Protein AF-A0A812IA46-F1 (afdb_monomer_lite)

Foldseek 3Di:
DDDDPDDDDDPPPPDDDDDDDDDDDDDDYDDDDDDDDDDDDDDDDDDDDDDDDDPPLDDPPPLVVLLVVLLCQLLVLLVLLLVLCVLAPPVLNVLSVVLNVLSVVLSVLLVVLLSLLLVLLVVLLVCLVVLQPDPALDPVNLVSLVVNLVSLVVSLVSLVVSVVSLVVSLVSLVVSLVVLVVSLVVLVVVQFDDFDQDPVRDGDGDDGHPDDPSSVSNNVSSVSSSVSSVSSSCSSSVDTPNNVVSVVSSVLSVVLNVLSVVLSVCSVVVDPCNNVSSVVSSVSSCVNSVVSNPPDNPPPPDDPDPDDDPDD

Secondary structure (DSSP, 8-state):
--------S-----S---------------------------------------------HHHHHHHHHHHHHHHHHHHHHHHHHTTT-HHHHHHHHHHHHHHHHHHHHHHHHHHHHHHHHHHHHHHHHHHHH--S--HHHHHHHHHHHHHHHHHHHHHHHHHHHHHHHHHHHHHHHHHHHHHHHHHHHHTSPPPEEPTTS-EEPPPPPPPPHHHHHHHHHHHHHHHHHHHHHHHHHS--HHHHHHHHHHHHHHHHHHHHHHHHHHHHHT-TTHHHHHHHHHHHHHHHHHHHS------TTS----------

Radius of gyration: 30.79 Å; chains: 1; bounding box: 78×46×118 Å

Sequence (312 aa):
MQWQACRGETCRDWGSRSQFQDGSVAVSSTGLVDHALASRSIVSASSCSSYQGGPVLYQPDGSSTDLRMFSDAVAGKLQLVEASLSQTDHDLLAAATVSQIFFAELVDSAQRVAGNLSMTATQALEKLPALLWARSADAQLVACVVELHDSIALLFEGAKSVRADYIDFLKYMQYLGQCVQITVDQLVMSSLPEPVEDEGGSLECQAPLELSDTDKELQKLLELALMHLDGICRVLEECSDFWLMLHEAELQLRKLEKESTSLSHALRTHAPGLNAASQKFCEHVKSFFGVYSGLAPPTSKSQLPEFKRSCS

pLDDT: mean 75.38, std 24.08, range [29.64, 98.31]

Organism: NCBI:txid878477

Structure (mmCIF, N/CA/C/O backbone):
data_AF-A0A812IA46-F1
#
_entry.id   AF-A0A812IA46-F1
#
loop_
_atom_site.group_PDB
_atom_site.id
_atom_site.type_symbol
_atom_site.label_atom_id
_atom_site.label_alt_id
_atom_site.label_comp_id
_atom_site.label_asym_id
_atom_site.label_entity_id
_atom_site.label_seq_id
_atom_site.pdbx_PDB_ins_code
_atom_site.Cartn_x
_atom_site.Cartn_y
_atom_site.Cartn_z
_atom_site.occupancy
_atom_site.B_iso_or_equiv
_atom_site.auth_seq_id
_atom_site.auth_comp_id
_atom_site.auth_asym_id
_atom_site.auth_atom_id
_atom_site.pdbx_PDB_model_num
ATOM 1 N N . MET A 1 1 ? 12.741 -6.188 8.643 1.00 42.34 1 MET A N 1
ATOM 2 C CA . MET A 1 1 ? 11.842 -7.321 8.354 1.00 42.34 1 MET A CA 1
ATOM 3 C C . MET A 1 1 ? 12.200 -7.870 6.980 1.00 42.34 1 MET A C 1
ATOM 5 O O . MET A 1 1 ? 12.159 -7.119 6.015 1.00 42.34 1 MET A O 1
ATOM 9 N N . GLN A 1 2 ? 12.677 -9.114 6.909 1.00 35.00 2 GLN A N 1
ATOM 10 C CA . GLN A 1 2 ? 12.813 -9.868 5.657 1.00 35.00 2 GLN A CA 1
ATOM 11 C C . GLN A 1 2 ? 11.480 -10.588 5.445 1.00 35.00 2 GLN A C 1
ATOM 13 O O . GLN A 1 2 ? 11.064 -11.320 6.338 1.00 35.00 2 GLN A O 1
ATOM 18 N N . TRP A 1 3 ? 10.811 -10.370 4.312 1.00 43.44 3 TRP A N 1
ATOM 19 C CA . TRP A 1 3 ? 9.604 -11.117 3.958 1.00 43.44 3 TRP A CA 1
ATOM 20 C C . TRP A 1 3 ? 9.981 -12.592 3.778 1.00 43.44 3 TRP A C 1
ATOM 22 O O . TRP A 1 3 ? 10.643 -12.959 2.805 1.00 43.44 3 TRP A O 1
ATOM 32 N N . GLN A 1 4 ? 9.636 -13.436 4.749 1.00 34.22 4 GLN A N 1
ATOM 33 C CA . GLN A 1 4 ? 9.688 -14.881 4.568 1.00 34.22 4 GLN A CA 1
ATOM 34 C C . GLN A 1 4 ? 8.428 -15.287 3.812 1.00 34.22 4 GLN A C 1
ATOM 36 O O . GLN A 1 4 ? 7.332 -15.235 4.353 1.00 34.22 4 GLN A O 1
ATOM 41 N N . ALA A 1 5 ? 8.596 -15.676 2.549 1.00 34.38 5 ALA A N 1
ATOM 42 C CA . ALA A 1 5 ? 7.520 -16.257 1.763 1.00 34.38 5 ALA A CA 1
ATOM 43 C C . ALA A 1 5 ? 6.981 -17.508 2.477 1.00 34.38 5 ALA A C 1
ATOM 45 O O . ALA A 1 5 ? 7.719 -18.481 2.679 1.00 34.38 5 ALA A O 1
ATOM 46 N N . CYS A 1 6 ? 5.701 -17.485 2.849 1.00 35.00 6 CYS A N 1
ATOM 47 C CA . CYS A 1 6 ? 4.986 -18.654 3.337 1.00 35.00 6 CYS A CA 1
ATOM 48 C C . CYS A 1 6 ? 5.025 -19.749 2.262 1.00 35.00 6 CYS A C 1
ATOM 50 O O . CYS A 1 6 ? 4.458 -19.616 1.179 1.00 35.00 6 CYS A O 1
ATOM 52 N N . ARG A 1 7 ? 5.732 -20.849 2.546 1.00 36.31 7 ARG A N 1
ATOM 53 C CA . ARG A 1 7 ? 5.637 -22.079 1.755 1.00 36.31 7 ARG A CA 1
ATOM 54 C C . ARG A 1 7 ? 4.385 -22.830 2.197 1.00 36.31 7 ARG A C 1
ATOM 56 O O . ARG A 1 7 ? 4.372 -23.395 3.283 1.00 36.31 7 ARG A O 1
ATOM 63 N N . GLY A 1 8 ? 3.376 -22.855 1.334 1.00 31.84 8 GLY A N 1
ATOM 64 C CA . GLY A 1 8 ? 2.150 -23.628 1.521 1.00 31.84 8 GLY A CA 1
ATOM 65 C C . GLY A 1 8 ? 1.340 -23.689 0.228 1.00 31.84 8 GLY A C 1
ATOM 66 O O . GLY A 1 8 ? 0.465 -22.871 0.010 1.00 31.84 8 GLY A O 1
ATOM 67 N N . GLU A 1 9 ? 1.721 -24.618 -0.651 1.00 39.09 9 GLU A N 1
ATOM 68 C CA . GLU A 1 9 ? 0.896 -25.277 -1.681 1.00 39.09 9 GLU A CA 1
ATOM 69 C C . GLU A 1 9 ? -0.163 -24.445 -2.440 1.00 39.09 9 GLU A C 1
ATOM 71 O O . GLU A 1 9 ? -1.364 -24.549 -2.230 1.00 39.09 9 GLU A O 1
ATOM 76 N N . THR A 1 10 ? 0.284 -23.690 -3.443 1.00 35.88 10 THR A N 1
ATOM 77 C CA . THR A 1 10 ? -0.017 -23.903 -4.878 1.00 35.88 10 THR A CA 1
ATOM 78 C C . THR A 1 10 ? 0.741 -22.834 -5.655 1.00 35.88 10 THR A C 1
ATOM 80 O O . THR A 1 10 ? 0.234 -21.771 -5.996 1.00 35.88 10 THR A O 1
ATOM 83 N N . CYS A 1 11 ? 2.018 -23.114 -5.918 1.00 32.88 11 CYS A N 1
ATOM 84 C CA . CYS A 1 11 ? 2.818 -22.311 -6.830 1.00 32.88 11 CYS A CA 1
ATOM 85 C C . CYS A 1 11 ? 2.184 -22.429 -8.226 1.00 32.88 11 CYS A C 1
ATOM 87 O O . CYS A 1 11 ? 2.373 -23.433 -8.915 1.00 32.88 11 CYS A O 1
ATOM 89 N N . ARG A 1 12 ? 1.367 -21.443 -8.619 1.00 39.34 12 ARG A N 1
ATOM 90 C CA . ARG A 1 12 ? 0.998 -21.258 -10.022 1.00 39.34 12 ARG A CA 1
ATOM 91 C C . ARG A 1 12 ? 2.271 -20.870 -10.757 1.00 39.34 12 ARG A C 1
ATOM 93 O O . ARG A 1 12 ? 2.756 -19.748 -10.652 1.00 39.34 12 ARG A O 1
ATOM 100 N N . ASP A 1 13 ? 2.823 -21.853 -11.447 1.00 30.62 13 ASP A N 1
ATOM 101 C CA . ASP A 1 13 ? 3.936 -21.696 -12.363 1.00 30.62 13 ASP A CA 1
ATOM 102 C C . ASP A 1 13 ? 3.455 -20.877 -13.572 1.00 30.62 13 ASP A C 1
ATOM 104 O O . ASP A 1 13 ? 2.776 -21.384 -14.466 1.00 30.62 13 ASP A O 1
ATOM 108 N N . TRP A 1 14 ? 3.746 -19.575 -13.568 1.00 40.78 14 TRP A N 1
ATOM 109 C CA . TRP A 1 14 ? 3.387 -18.657 -14.653 1.00 40.78 14 TRP A CA 1
ATOM 110 C C . TRP A 1 14 ? 4.326 -18.762 -15.867 1.00 40.78 14 TRP A C 1
ATOM 112 O O . TRP A 1 14 ? 4.284 -17.907 -16.752 1.00 40.78 14 TRP A O 1
ATOM 122 N N . GLY A 1 15 ? 5.159 -19.806 -15.968 1.00 41.56 15 GLY A N 1
ATOM 123 C CA . GLY A 1 15 ? 6.088 -19.907 -17.086 1.00 41.56 15 GLY A CA 1
ATOM 124 C C . GLY A 1 15 ? 6.705 -21.275 -17.340 1.00 41.56 15 GLY A C 1
ATOM 125 O O . GLY A 1 15 ? 7.920 -21.389 -17.241 1.00 41.56 15 GLY A O 1
ATOM 126 N N . SER A 1 16 ? 5.918 -22.261 -17.798 1.00 36.84 16 SER A N 1
ATOM 127 C CA . SER A 1 16 ? 6.276 -23.199 -18.894 1.00 36.84 16 SER A CA 1
ATOM 128 C C . SER A 1 16 ? 5.489 -24.514 -18.850 1.00 36.84 16 SER A C 1
ATOM 130 O O . SER A 1 16 ? 5.799 -25.393 -18.054 1.00 36.84 16 SER A O 1
ATOM 132 N N . ARG A 1 17 ? 4.612 -24.754 -19.839 1.00 30.89 17 ARG A N 1
ATOM 133 C CA . ARG A 1 17 ? 4.556 -26.060 -20.530 1.00 30.89 17 ARG A CA 1
ATOM 134 C C . ARG A 1 17 ? 3.730 -26.007 -21.811 1.00 30.89 17 ARG A C 1
ATOM 136 O O . ARG A 1 17 ? 2.507 -25.958 -21.796 1.00 30.89 17 ARG A O 1
ATOM 143 N N . SER A 1 18 ? 4.432 -26.104 -22.934 1.00 37.69 18 SER A N 1
ATOM 144 C CA . SER A 1 18 ? 3.893 -26.680 -24.158 1.00 37.69 18 SER A CA 1
ATOM 145 C C . SER A 1 18 ? 3.879 -28.200 -23.986 1.00 37.69 18 SER A C 1
ATOM 147 O O . SER A 1 18 ? 4.925 -28.844 -23.946 1.00 37.69 18 SER A O 1
ATOM 149 N N . GLN A 1 19 ? 2.693 -28.787 -23.860 1.00 34.56 19 GLN A N 1
ATOM 150 C CA . GLN A 1 19 ? 2.498 -30.217 -24.071 1.00 34.56 19 GLN A CA 1
ATOM 151 C C . GLN A 1 19 ? 1.288 -30.408 -24.975 1.00 34.56 19 GLN A C 1
ATOM 153 O O . GLN A 1 19 ? 0.157 -30.086 -24.628 1.00 34.56 19 GLN A O 1
ATOM 158 N N . PHE A 1 20 ? 1.599 -30.887 -26.176 1.00 36.78 20 PHE A N 1
ATOM 159 C CA . PHE A 1 20 ? 0.675 -31.458 -27.135 1.00 36.78 20 PHE A CA 1
ATOM 160 C C . PHE A 1 20 ? -0.243 -32.471 -26.451 1.00 36.78 20 PHE A C 1
ATOM 162 O O . PHE A 1 20 ? 0.253 -33.417 -25.840 1.00 36.78 20 PHE A O 1
ATOM 169 N N . GLN A 1 21 ? -1.549 -32.324 -26.650 1.00 31.83 21 GLN A N 1
ATOM 170 C CA . GLN A 1 21 ? -2.431 -33.471 -26.797 1.00 31.83 21 GLN A CA 1
ATOM 171 C C . GLN A 1 21 ? -3.585 -33.140 -27.743 1.00 31.83 21 GLN A C 1
ATOM 173 O O . GLN A 1 21 ? -4.159 -32.053 -27.708 1.00 31.83 21 GLN A O 1
ATOM 178 N N . ASP A 1 22 ? -3.822 -34.105 -28.628 1.00 33.19 22 ASP A N 1
ATOM 179 C CA . ASP A 1 22 ? -4.860 -34.179 -29.643 1.00 33.19 22 ASP A CA 1
ATOM 180 C C . ASP A 1 22 ? -6.266 -33.922 -29.099 1.00 33.19 22 ASP A C 1
ATOM 182 O O . ASP A 1 22 ? -6.621 -34.340 -27.999 1.00 33.19 22 ASP A O 1
ATOM 186 N N . GLY A 1 23 ? -7.102 -33.322 -29.943 1.00 31.55 23 GLY A N 1
ATOM 187 C CA . GLY A 1 23 ? -8.521 -33.138 -29.671 1.00 31.55 23 GLY A CA 1
ATOM 188 C C . GLY A 1 23 ? -9.273 -32.676 -30.910 1.00 31.55 23 GLY A C 1
ATOM 189 O O . GLY A 1 23 ? -9.698 -31.531 -31.002 1.00 31.55 23 GLY A O 1
ATOM 190 N N . SER A 1 24 ? -9.396 -33.573 -31.884 1.00 34.66 24 SER A N 1
ATOM 191 C CA . SER A 1 24 ? -10.263 -33.433 -33.053 1.00 34.66 24 SER A CA 1
ATOM 192 C C . SER A 1 24 ? -11.736 -33.358 -32.630 1.00 34.66 24 SER A C 1
ATOM 194 O O . SER A 1 24 ? -12.232 -34.314 -32.041 1.00 34.66 24 SER A O 1
ATOM 196 N N . VAL A 1 25 ? -12.449 -32.280 -32.979 1.00 33.41 25 VAL A N 1
ATOM 197 C CA . VAL A 1 25 ? -13.905 -32.315 -33.207 1.00 33.41 25 VAL A CA 1
ATOM 198 C C . VAL A 1 25 ? -14.249 -31.372 -34.359 1.00 33.41 25 VAL A C 1
ATOM 200 O O . VAL A 1 25 ? -14.204 -30.151 -34.236 1.00 33.41 25 VAL A O 1
ATOM 203 N N . ALA A 1 26 ? -14.630 -31.967 -35.483 1.00 35.88 26 ALA A N 1
ATOM 204 C CA . ALA A 1 26 ? -15.425 -31.337 -36.523 1.00 35.88 26 ALA A CA 1
ATOM 205 C C . ALA A 1 26 ? -16.836 -31.920 -36.438 1.00 35.88 26 ALA A C 1
ATOM 207 O O . ALA A 1 26 ? -16.932 -33.137 -36.511 1.00 35.88 26 ALA A O 1
ATOM 208 N N . VAL A 1 27 ? -17.890 -31.097 -36.358 1.00 33.09 27 VAL A N 1
ATOM 209 C CA . VAL A 1 27 ? -19.160 -31.299 -37.089 1.00 33.09 27 VAL A CA 1
ATOM 210 C C . VAL A 1 27 ? -19.846 -29.940 -37.275 1.00 33.09 27 VAL A C 1
ATOM 212 O O . VAL A 1 27 ? -19.779 -29.054 -36.429 1.00 33.09 27 VAL A O 1
ATOM 215 N N . SER A 1 28 ? -20.474 -29.799 -38.435 1.00 30.98 28 SER A N 1
ATOM 216 C CA . SER A 1 28 ? -21.089 -28.617 -39.020 1.00 30.98 28 SER A CA 1
ATOM 217 C C . SER A 1 28 ? -22.628 -28.734 -39.050 1.00 30.98 28 SER A C 1
ATOM 219 O O . SER A 1 28 ? -23.149 -29.843 -39.105 1.00 30.98 28 SER A O 1
ATOM 221 N N . SER A 1 29 ? -23.294 -27.577 -39.181 1.00 35.06 29 SER A N 1
ATOM 222 C CA . SER A 1 29 ? -24.448 -27.298 -40.070 1.00 35.06 29 SER A CA 1
ATOM 223 C C . SER A 1 29 ? -25.936 -27.440 -39.640 1.00 35.06 29 SER A C 1
ATOM 225 O O . SER A 1 29 ? -26.430 -28.507 -39.299 1.00 35.06 29 SER A O 1
ATOM 227 N N . THR A 1 30 ? -26.650 -26.325 -39.922 1.00 34.28 30 THR A N 1
ATOM 228 C CA . THR A 1 30 ? -27.967 -26.122 -40.606 1.00 34.28 30 THR A CA 1
ATOM 229 C C . THR A 1 30 ? -29.327 -26.088 -39.871 1.00 34.28 30 THR A C 1
ATOM 231 O O . THR A 1 30 ? -29.685 -27.021 -39.168 1.00 34.28 30 THR A O 1
ATOM 234 N N . GLY A 1 31 ? -30.137 -25.059 -40.228 1.00 30.84 31 GLY A N 1
ATOM 235 C CA . GLY A 1 31 ? -31.624 -25.067 -40.320 1.00 30.84 31 GLY A CA 1
ATOM 236 C C . GLY A 1 31 ? -32.369 -24.157 -39.312 1.00 30.84 31 GLY A C 1
ATOM 237 O O . GLY A 1 31 ? -32.430 -24.538 -38.156 1.00 30.84 31 GLY A O 1
ATOM 238 N N . LEU A 1 32 ? -32.790 -22.898 -39.556 1.00 32.72 32 LEU A N 1
ATOM 239 C CA . LEU A 1 32 ? -33.848 -22.282 -40.408 1.00 32.72 32 LEU A CA 1
ATOM 240 C C . LEU A 1 32 ? -35.329 -22.436 -39.927 1.00 32.72 32 LEU A C 1
ATOM 242 O O . LEU A 1 32 ? -35.830 -23.549 -39.818 1.00 32.72 32 LEU A O 1
ATOM 246 N N . VAL A 1 33 ? -36.007 -21.270 -39.825 1.00 34.19 33 VAL A N 1
ATOM 247 C CA . VAL A 1 33 ? -37.457 -20.912 -39.947 1.00 34.19 33 VAL A CA 1
ATOM 248 C C . VAL A 1 33 ? -38.286 -20.490 -38.698 1.00 34.19 33 VAL A C 1
ATOM 250 O O . VAL A 1 33 ? -38.342 -21.163 -37.676 1.00 34.19 33 VAL A O 1
ATOM 253 N N . ASP A 1 34 ? -38.949 -19.339 -38.913 1.00 33.06 34 ASP A N 1
ATOM 254 C CA . ASP A 1 34 ? -39.917 -18.465 -38.213 1.00 33.06 34 ASP A CA 1
ATOM 255 C C . ASP A 1 34 ? -41.144 -19.040 -37.464 1.00 33.06 34 ASP A C 1
ATOM 257 O O . ASP A 1 34 ? -41.757 -20.008 -37.906 1.00 33.06 34 ASP A O 1
ATOM 261 N N . HIS A 1 35 ? -41.630 -18.298 -36.443 1.00 33.41 35 HIS A N 1
ATOM 262 C CA . HIS A 1 35 ? -42.907 -17.537 -36.488 1.00 33.41 35 HIS A CA 1
ATOM 263 C C . HIS A 1 35 ? -43.163 -16.663 -35.230 1.00 33.41 35 HIS A C 1
ATOM 265 O O . HIS A 1 35 ? -42.765 -16.987 -34.115 1.00 33.41 35 HIS A O 1
ATOM 271 N N . ALA A 1 36 ? -43.848 -15.534 -35.448 1.00 35.38 36 ALA A N 1
ATOM 272 C CA . ALA A 1 36 ? -44.136 -14.423 -34.532 1.00 35.38 36 ALA A CA 1
ATOM 273 C C . ALA A 1 36 ? -45.339 -14.614 -33.573 1.00 35.38 36 ALA A C 1
ATOM 275 O O . ALA A 1 36 ? -46.292 -15.296 -33.936 1.00 35.38 36 ALA A O 1
ATOM 276 N N . LEU A 1 37 ? -45.359 -13.892 -32.430 1.00 34.94 37 LEU A N 1
ATOM 277 C CA . LEU A 1 37 ? -46.358 -12.850 -32.067 1.00 34.94 37 LEU A CA 1
ATOM 278 C C . LEU A 1 37 ? -46.256 -12.359 -30.596 1.00 34.94 37 LEU A C 1
ATOM 280 O O . LEU A 1 37 ? -46.333 -13.135 -29.655 1.00 34.94 37 LEU A O 1
ATOM 284 N N . ALA A 1 38 ? -46.167 -11.028 -30.465 1.00 35.25 38 ALA A N 1
ATOM 285 C CA . ALA A 1 38 ? -46.727 -10.117 -29.449 1.00 35.25 38 ALA A CA 1
ATOM 286 C C . ALA A 1 38 ? -46.682 -10.452 -27.935 1.00 35.25 38 ALA A C 1
ATOM 288 O O . ALA A 1 38 ? -47.484 -11.240 -27.446 1.00 35.25 38 ALA A O 1
ATOM 289 N N . SER A 1 39 ? -45.977 -9.620 -27.146 1.00 32.78 39 SER A N 1
ATOM 290 C CA . SER A 1 39 ? -46.607 -8.579 -26.292 1.00 32.78 39 SER A CA 1
ATOM 291 C C . SER A 1 39 ? -45.668 -7.981 -25.228 1.00 32.78 39 SER A C 1
ATOM 293 O O . SER A 1 39 ? -45.075 -8.702 -24.439 1.00 32.78 39 SER A O 1
ATOM 295 N N . ARG A 1 40 ? -45.696 -6.639 -25.159 1.00 32.78 40 ARG A N 1
ATOM 296 C CA . ARG A 1 40 ? -45.471 -5.743 -24.003 1.00 32.78 40 ARG A CA 1
ATOM 297 C C . ARG A 1 40 ? -44.116 -5.787 -23.274 1.00 32.78 40 ARG A C 1
ATOM 299 O O . ARG A 1 40 ? -43.857 -6.670 -22.471 1.00 32.78 40 ARG A O 1
ATOM 306 N N . SER A 1 41 ? -43.369 -4.685 -23.380 1.00 34.59 41 SER A N 1
ATOM 307 C CA . SER A 1 41 ? -42.574 -4.184 -22.253 1.00 34.59 41 SER A CA 1
ATOM 308 C C . SER A 1 41 ? -42.469 -2.658 -22.285 1.00 34.59 41 SER A C 1
ATOM 310 O O . SER A 1 41 ? -42.258 -2.051 -23.334 1.00 34.59 41 SER A O 1
ATOM 312 N N . ILE A 1 42 ? -42.694 -2.071 -21.114 1.00 45.72 42 ILE A N 1
ATOM 313 C CA . ILE A 1 42 ? -42.631 -0.656 -20.760 1.00 45.72 42 ILE A CA 1
ATOM 314 C C . ILE A 1 42 ? -41.233 -0.424 -20.194 1.00 45.72 42 ILE A C 1
ATOM 316 O O . ILE A 1 42 ? -40.981 -0.937 -19.113 1.00 45.72 42 ILE A O 1
ATOM 320 N N . VAL A 1 43 ? -40.365 0.363 -20.839 1.00 31.91 43 VAL A N 1
ATOM 321 C CA . VAL A 1 43 ? -39.357 1.160 -20.115 1.00 31.91 43 VAL A CA 1
ATOM 322 C C . VAL A 1 43 ? -38.832 2.320 -20.964 1.00 31.91 43 VAL A C 1
ATOM 324 O O . VAL A 1 43 ? -38.735 2.246 -22.186 1.00 31.91 43 VAL A O 1
ATOM 327 N N . SER A 1 44 ? -38.547 3.396 -20.245 1.00 30.94 44 SER A N 1
ATOM 328 C CA . SER A 1 44 ? -38.223 4.753 -20.653 1.00 30.94 44 SER A CA 1
ATOM 329 C C . SER A 1 44 ? -36.883 4.947 -21.376 1.00 30.94 44 SER A C 1
ATOM 331 O O . SER A 1 44 ? -35.989 4.109 -21.339 1.00 30.94 44 SER A O 1
ATOM 333 N N . ALA A 1 45 ? -36.786 6.129 -21.991 1.00 34.56 45 ALA A N 1
ATOM 334 C CA . ALA A 1 45 ? -35.663 6.733 -22.702 1.00 34.56 45 ALA A CA 1
ATOM 335 C C . ALA A 1 45 ? -34.253 6.344 -22.212 1.00 34.56 45 ALA A C 1
ATOM 337 O O . ALA A 1 45 ? -33.839 6.709 -21.113 1.00 34.56 45 ALA A O 1
ATOM 338 N N . SER A 1 46 ? -33.485 5.710 -23.100 1.00 30.48 46 SER A N 1
ATOM 339 C CA . SER A 1 46 ? -32.035 5.562 -22.988 1.00 30.48 46 SER A CA 1
ATOM 340 C C . SER A 1 46 ? -31.323 6.554 -23.912 1.00 30.48 46 SER A C 1
ATOM 342 O O . SER A 1 46 ? -31.399 6.460 -25.136 1.00 30.48 46 SER A O 1
ATOM 344 N N . SER A 1 47 ? -30.660 7.503 -23.261 1.00 29.64 47 SER A N 1
ATOM 345 C CA . SER A 1 47 ? -29.433 8.219 -23.609 1.00 29.64 47 SER A CA 1
ATOM 346 C C . SER A 1 47 ? -28.860 8.063 -25.023 1.00 29.64 47 SER A C 1
ATOM 348 O O . SER A 1 47 ? -28.291 7.036 -25.387 1.00 29.64 47 SER A O 1
ATOM 350 N N . CYS A 1 48 ? -28.844 9.183 -25.747 1.00 31.94 48 CYS A N 1
ATOM 351 C CA . CYS A 1 48 ? -27.781 9.491 -26.693 1.00 31.94 48 CYS A CA 1
ATOM 352 C C . CYS A 1 48 ? -26.467 9.701 -25.924 1.00 31.94 48 CYS A C 1
ATOM 354 O O . CYS A 1 48 ? -26.361 10.649 -25.152 1.00 31.94 48 CYS A O 1
ATOM 356 N N . SER A 1 49 ? -25.455 8.873 -26.172 1.00 30.77 49 SER A N 1
ATOM 357 C CA . SER A 1 49 ? -24.064 9.338 -26.230 1.00 30.77 49 SER A CA 1
ATOM 358 C C . SER A 1 49 ? -23.222 8.310 -26.973 1.00 30.77 49 SER A C 1
ATOM 360 O O . SER A 1 49 ? -22.730 7.326 -26.428 1.00 30.77 49 SER A O 1
ATOM 362 N N . SER A 1 50 ? -23.113 8.544 -28.272 1.00 33.47 50 SER A N 1
ATOM 363 C CA . SER A 1 50 ? -22.090 7.994 -29.139 1.00 33.47 50 SER A CA 1
ATOM 364 C C . SER A 1 50 ? -20.754 8.681 -28.842 1.00 33.47 50 SER A C 1
ATOM 366 O O . SER A 1 50 ? -20.585 9.848 -29.191 1.00 33.47 50 SER A O 1
ATOM 368 N N . TYR A 1 51 ? -19.796 7.946 -28.275 1.00 31.36 51 TYR A N 1
ATOM 369 C CA . TYR A 1 51 ? -18.378 8.169 -28.548 1.00 31.36 51 TYR A CA 1
ATOM 370 C C . TYR A 1 51 ? -17.726 6.842 -28.932 1.00 31.36 51 TYR A C 1
ATOM 372 O O . TYR A 1 51 ? -17.792 5.843 -28.219 1.00 31.36 51 TYR A O 1
ATOM 380 N N . GLN A 1 52 ? -17.170 6.860 -30.139 1.00 32.41 52 GLN A N 1
ATOM 381 C CA . GLN A 1 52 ? -16.426 5.802 -30.797 1.00 32.41 52 GLN A CA 1
ATOM 382 C C . GLN A 1 52 ? -15.079 5.575 -30.099 1.00 32.41 52 GLN A C 1
ATOM 384 O O . GLN A 1 52 ? -14.375 6.536 -29.808 1.00 32.41 52 GLN A O 1
ATOM 389 N N . GLY A 1 53 ? -14.731 4.300 -29.901 1.00 34.62 53 GLY A N 1
ATOM 390 C CA . GLY A 1 53 ? -13.367 3.756 -29.843 1.00 34.62 53 GLY A CA 1
ATOM 391 C C . GLY A 1 53 ? -12.262 4.648 -29.272 1.00 34.62 53 GLY A C 1
ATOM 392 O O . GLY A 1 53 ? -11.409 5.113 -30.022 1.00 34.62 53 GLY A O 1
ATOM 393 N N . GLY A 1 54 ? -12.229 4.809 -27.949 1.00 30.11 54 GLY A N 1
ATOM 394 C CA . GLY A 1 54 ? -10.967 5.047 -27.242 1.00 30.11 54 GLY A CA 1
ATOM 395 C C . GLY A 1 54 ? -10.173 3.737 -27.114 1.00 30.11 54 GLY A C 1
ATOM 396 O O . GLY A 1 54 ? -10.768 2.663 -27.263 1.00 30.11 54 GLY A O 1
ATOM 397 N N . PRO A 1 55 ? -8.852 3.785 -26.848 1.00 34.00 55 PRO A N 1
ATOM 398 C CA . PRO A 1 55 ? -8.099 2.583 -26.514 1.00 34.00 55 PRO A CA 1
ATOM 399 C C . PRO A 1 55 ? -8.804 1.896 -25.347 1.00 34.00 55 PRO A C 1
ATOM 401 O O . PRO A 1 55 ? -9.118 2.534 -24.341 1.00 34.00 55 PRO A O 1
ATOM 404 N N . VAL A 1 56 ? -9.103 0.609 -25.512 1.00 36.38 56 VAL A N 1
ATOM 405 C CA . VAL A 1 56 ? -9.588 -0.238 -24.424 1.00 36.38 56 VAL A CA 1
ATOM 406 C C . VAL A 1 56 ? -8.504 -0.191 -23.353 1.00 36.38 56 VAL A C 1
ATOM 408 O O . VAL A 1 56 ? -7.447 -0.796 -23.515 1.00 36.38 56 VAL A O 1
ATOM 411 N N . LEU A 1 57 ? -8.728 0.607 -22.306 1.00 37.94 57 LEU A N 1
ATOM 412 C CA . LEU A 1 57 ? -7.895 0.616 -21.113 1.00 37.94 57 LEU A CA 1
ATOM 413 C C . LEU A 1 57 ? -7.992 -0.786 -20.524 1.00 37.94 57 LEU A C 1
ATOM 415 O O . LEU A 1 57 ? -9.003 -1.150 -19.928 1.00 37.94 57 LEU A O 1
ATOM 419 N N . TYR A 1 58 ? -6.965 -1.591 -20.774 1.00 45.06 58 TYR A N 1
ATOM 420 C CA . TYR A 1 58 ? -6.843 -2.914 -20.197 1.00 45.06 58 TYR A CA 1
ATOM 421 C C . TYR A 1 58 ? -6.734 -2.760 -18.679 1.00 45.06 58 TYR A C 1
ATOM 423 O O . TYR A 1 58 ? -5.740 -2.244 -18.158 1.00 45.06 58 TYR A O 1
ATOM 431 N N . GLN A 1 59 ? -7.781 -3.187 -17.976 1.00 46.41 59 GLN A N 1
ATOM 432 C CA . GLN A 1 59 ? -7.692 -3.494 -16.561 1.00 46.41 59 GLN A CA 1
ATOM 433 C C . GLN A 1 59 ? -7.047 -4.878 -16.451 1.00 46.41 59 GLN A C 1
ATOM 435 O O . GLN A 1 59 ? -7.559 -5.834 -17.029 1.00 46.41 59 GLN A O 1
ATOM 440 N N . PRO A 1 60 ? -5.932 -5.034 -15.723 1.00 53.41 60 PRO A N 1
ATOM 441 C CA . PRO A 1 60 ? -5.548 -6.349 -15.243 1.00 53.41 60 PRO A CA 1
ATOM 442 C C . PRO A 1 60 ? -6.668 -6.835 -14.309 1.00 53.41 60 PRO A C 1
ATOM 444 O O . PRO A 1 60 ? -6.730 -6.459 -13.135 1.00 53.41 60 PRO A O 1
ATOM 447 N N . ASP A 1 61 ? -7.590 -7.631 -14.856 1.00 58.44 61 ASP A N 1
ATOM 448 C CA . ASP A 1 61 ? -8.821 -8.073 -14.180 1.00 58.44 61 ASP A CA 1
ATOM 449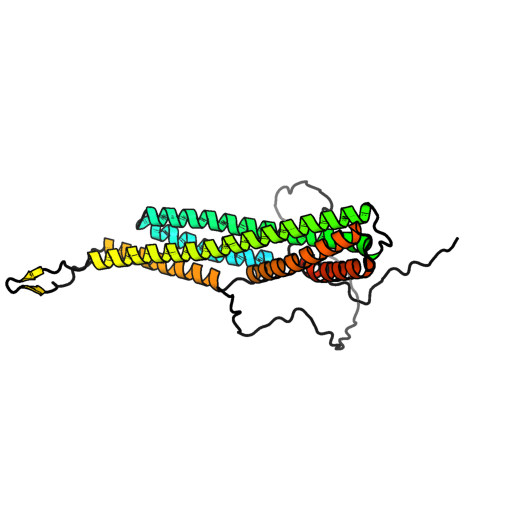 C C . ASP A 1 61 ? -8.529 -8.791 -12.849 1.00 58.44 61 ASP A C 1
ATOM 451 O O . ASP A 1 61 ? -9.344 -8.771 -11.930 1.00 58.44 61 ASP A O 1
ATOM 455 N N . GLY A 1 62 ? -7.334 -9.376 -12.703 1.00 64.94 62 GLY A N 1
ATOM 456 C CA . GLY A 1 62 ? -6.893 -10.027 -11.468 1.00 64.94 62 GLY A CA 1
ATOM 457 C C . GLY A 1 62 ? -6.419 -9.064 -10.374 1.00 64.94 62 GLY A C 1
ATOM 458 O O . GLY A 1 62 ? -6.854 -9.176 -9.232 1.00 64.94 62 GLY A O 1
ATOM 459 N N . SER A 1 63 ? -5.542 -8.107 -10.693 1.00 70.56 63 SER A N 1
ATOM 460 C CA . SER A 1 63 ? -4.874 -7.297 -9.660 1.00 70.56 63 SER A CA 1
ATOM 461 C C . SER A 1 63 ? -5.739 -6.165 -9.116 1.00 70.56 63 SER A C 1
ATOM 463 O O . SER A 1 63 ? -5.649 -5.831 -7.939 1.00 70.56 63 SER A O 1
ATOM 465 N N . SER A 1 64 ? -6.610 -5.602 -9.954 1.00 78.50 64 SER A N 1
ATOM 466 C CA . SER A 1 64 ? -7.608 -4.619 -9.520 1.00 78.50 64 SER A CA 1
ATOM 467 C C . SER A 1 64 ? -8.671 -5.248 -8.615 1.00 78.50 64 SER A C 1
ATOM 469 O O . SER A 1 64 ? -9.085 -4.637 -7.631 1.00 78.50 64 SER A O 1
ATOM 471 N N . THR A 1 65 ? -9.063 -6.491 -8.906 1.00 85.88 65 THR A N 1
ATOM 472 C CA . THR A 1 65 ? -9.971 -7.270 -8.059 1.00 85.88 65 THR A CA 1
ATOM 473 C C . THR A 1 65 ? -9.321 -7.611 -6.722 1.00 85.88 65 THR A C 1
ATOM 475 O O . THR A 1 65 ? -9.962 -7.450 -5.688 1.00 85.88 65 THR A O 1
ATOM 478 N N . ASP A 1 66 ? -8.050 -8.018 -6.715 1.00 87.38 66 ASP A N 1
ATOM 479 C CA . ASP A 1 66 ? -7.340 -8.339 -5.474 1.00 87.38 66 ASP A CA 1
ATOM 480 C C . ASP A 1 66 ? -7.151 -7.115 -4.564 1.00 87.38 66 ASP A C 1
ATOM 482 O O . ASP A 1 66 ? -7.515 -7.166 -3.390 1.00 87.38 66 ASP A O 1
ATOM 486 N N . LEU A 1 67 ? -6.703 -5.976 -5.115 1.00 91.00 67 LEU A N 1
ATOM 487 C CA . LEU A 1 67 ? -6.601 -4.722 -4.355 1.00 91.00 67 LEU A CA 1
ATOM 488 C C . LEU A 1 67 ? -7.957 -4.304 -3.772 1.00 91.00 67 LEU A C 1
ATOM 490 O O . LEU A 1 67 ? -8.022 -3.818 -2.645 1.00 91.00 67 LEU A O 1
ATOM 494 N N . ARG A 1 68 ? -9.045 -4.519 -4.519 1.00 92.81 68 ARG A N 1
ATOM 495 C CA . ARG A 1 68 ? -10.402 -4.240 -4.047 1.00 92.81 68 ARG A CA 1
ATOM 496 C C . ARG A 1 68 ? -10.811 -5.156 -2.899 1.00 92.81 68 ARG A C 1
ATOM 498 O O . ARG A 1 68 ? -11.271 -4.653 -1.885 1.00 92.81 68 ARG A O 1
ATOM 505 N N . MET A 1 69 ? -10.621 -6.469 -3.030 1.00 92.06 69 MET A N 1
ATOM 506 C CA . MET A 1 69 ? -10.950 -7.422 -1.962 1.00 92.06 69 MET A CA 1
ATOM 507 C C . MET A 1 69 ? -10.154 -7.132 -0.688 1.00 92.06 69 MET A C 1
ATOM 509 O O . MET A 1 69 ? -10.716 -7.139 0.406 1.00 92.06 69 MET A O 1
ATOM 513 N N . PHE A 1 70 ? -8.864 -6.821 -0.833 1.00 94.31 70 PHE A N 1
ATOM 514 C CA . PHE A 1 70 ? -8.021 -6.347 0.260 1.00 94.31 70 PHE A CA 1
ATOM 515 C C . PHE A 1 70 ? -8.577 -5.055 0.883 1.00 94.31 70 PHE A C 1
ATOM 517 O O . PHE A 1 70 ? -8.723 -4.969 2.104 1.00 94.31 70 PHE A O 1
ATOM 524 N N . SER A 1 71 ? -8.935 -4.072 0.049 1.00 95.75 71 SER A N 1
ATOM 525 C CA . SER A 1 71 ? -9.496 -2.792 0.489 1.00 95.75 71 SER A CA 1
ATOM 526 C C . SER A 1 71 ? -10.787 -2.972 1.283 1.00 95.75 71 SER A C 1
ATOM 528 O O . SER A 1 71 ? -10.887 -2.481 2.407 1.00 95.75 71 SER A O 1
ATOM 530 N N . ASP A 1 72 ? -11.727 -3.749 0.750 1.00 95.56 72 ASP A N 1
ATOM 531 C CA . ASP A 1 72 ? -13.016 -4.029 1.376 1.00 95.56 72 ASP A CA 1
ATOM 532 C C . ASP A 1 72 ? -12.836 -4.765 2.718 1.00 95.56 72 ASP A C 1
ATOM 534 O O . ASP A 1 72 ? -13.503 -4.442 3.705 1.00 95.56 72 ASP A O 1
ATOM 538 N N . ALA A 1 73 ? -11.898 -5.719 2.790 1.00 95.56 73 ALA A N 1
ATOM 539 C CA . ALA A 1 73 ? -11.622 -6.483 4.005 1.00 95.56 73 ALA A CA 1
ATOM 540 C C . ALA A 1 73 ? -11.071 -5.613 5.147 1.00 95.56 73 ALA A C 1
ATOM 542 O O . ALA A 1 73 ? -11.489 -5.773 6.298 1.00 95.56 73 ALA A O 1
ATOM 543 N N . VAL A 1 74 ? -10.147 -4.696 4.847 1.00 96.56 74 VAL A N 1
ATOM 544 C CA . VAL A 1 74 ? -9.573 -3.783 5.847 1.00 96.56 74 VAL A CA 1
ATOM 545 C C . VAL A 1 74 ? -10.569 -2.684 6.216 1.00 96.56 74 VAL A C 1
ATOM 547 O O . VAL A 1 74 ? -10.798 -2.450 7.402 1.00 96.56 74 VAL A O 1
ATOM 550 N N . ALA A 1 75 ? -11.217 -2.057 5.229 1.00 96.44 75 ALA A N 1
ATOM 551 C CA . ALA A 1 75 ? -12.191 -0.991 5.459 1.00 96.44 75 ALA A CA 1
ATOM 552 C C . ALA A 1 75 ? -13.372 -1.470 6.315 1.00 96.44 75 ALA A C 1
ATOM 554 O O . ALA A 1 75 ? -13.764 -0.787 7.261 1.00 96.44 75 ALA A O 1
ATOM 555 N N . GLY A 1 76 ? -13.891 -2.674 6.044 1.00 96.12 76 GLY A N 1
ATOM 556 C CA . GLY A 1 76 ? -14.966 -3.262 6.841 1.00 96.12 76 GLY A CA 1
ATOM 557 C C . GLY A 1 76 ? -14.577 -3.463 8.308 1.00 96.12 76 GLY A C 1
ATOM 558 O O . GLY A 1 76 ? -15.384 -3.218 9.199 1.00 96.12 76 GLY A O 1
ATOM 559 N N . LYS A 1 77 ? -13.328 -3.856 8.590 1.00 97.56 77 LYS A N 1
ATOM 560 C CA . LYS A 1 77 ? -12.839 -3.993 9.970 1.00 97.56 77 LYS A CA 1
ATOM 561 C C . LYS A 1 77 ? -12.598 -2.641 10.637 1.00 97.56 77 LYS A C 1
ATOM 563 O O . LYS A 1 77 ? -12.962 -2.494 11.797 1.00 97.56 77 LYS A O 1
ATOM 568 N N . LEU A 1 78 ? -12.046 -1.659 9.921 1.00 97.06 78 LEU A N 1
ATOM 569 C CA . LEU A 1 78 ? -11.852 -0.302 10.448 1.00 97.06 78 LEU A CA 1
ATOM 570 C C . LEU A 1 78 ? -13.179 0.333 10.878 1.00 97.06 78 LEU A C 1
ATOM 572 O O . LEU A 1 78 ? -13.249 0.909 11.955 1.00 97.06 78 LEU A O 1
ATOM 576 N N . GLN A 1 79 ? -14.249 0.145 10.103 1.00 97.06 79 GLN A N 1
ATOM 577 C CA . GLN A 1 79 ? -15.587 0.615 10.483 1.00 97.06 79 GLN A CA 1
ATOM 578 C C . GLN A 1 79 ? -16.084 -0.020 11.790 1.00 97.06 79 GLN A C 1
ATOM 580 O O . GLN A 1 79 ? -16.690 0.657 12.618 1.00 97.06 79 GLN A O 1
ATOM 585 N N . LEU A 1 80 ? -15.821 -1.315 12.001 1.00 97.12 80 LEU A N 1
ATOM 586 C CA . LEU A 1 80 ? -16.181 -2.001 13.247 1.00 97.12 80 LEU A CA 1
ATOM 587 C C . LEU A 1 80 ? -15.348 -1.501 14.435 1.00 97.12 80 LEU A C 1
ATOM 589 O O . LEU A 1 80 ? -15.880 -1.360 15.537 1.00 97.12 80 LEU A O 1
ATOM 593 N N . VAL A 1 81 ? -14.067 -1.196 14.210 1.00 97.75 81 VAL A N 1
ATOM 594 C CA . VAL A 1 81 ? -13.193 -0.565 15.209 1.00 97.75 81 VAL A CA 1
ATOM 595 C C . VAL A 1 81 ? -13.726 0.817 15.583 1.00 97.75 81 VAL A C 1
ATOM 597 O O . VAL A 1 81 ? -13.950 1.069 16.760 1.00 97.75 81 VAL A O 1
ATOM 600 N N . GLU A 1 82 ? -14.001 1.687 14.610 1.00 97.31 82 GLU A N 1
ATOM 601 C CA . GLU A 1 82 ? -14.555 3.029 14.848 1.00 97.31 82 GLU A CA 1
ATOM 602 C C . GLU A 1 82 ? -15.888 2.971 15.604 1.00 97.31 82 GLU A C 1
ATOM 604 O O . GLU A 1 82 ? -16.076 3.686 16.587 1.00 97.31 82 GLU A O 1
ATOM 609 N N . ALA A 1 83 ? -16.798 2.080 15.199 1.00 96.69 83 ALA A N 1
ATOM 610 C CA . ALA A 1 83 ? -18.083 1.905 15.872 1.00 96.69 83 ALA A CA 1
ATOM 611 C C . ALA A 1 83 ? -17.912 1.479 17.340 1.00 96.69 83 ALA A C 1
ATOM 613 O O . ALA A 1 83 ? -18.619 1.986 18.215 1.00 96.69 83 ALA A O 1
ATOM 614 N N . SER A 1 84 ? -16.952 0.593 17.611 1.00 96.44 84 SER A N 1
ATOM 615 C CA . SER A 1 84 ? -16.644 0.131 18.966 1.00 96.44 84 SER A CA 1
ATOM 616 C C . SER A 1 84 ? -16.008 1.246 19.803 1.00 96.44 84 SER A C 1
ATOM 618 O O . SER A 1 84 ? -16.464 1.516 20.910 1.00 96.44 84 SER A O 1
ATOM 620 N N . LEU A 1 85 ? -15.021 1.956 19.245 1.00 96.81 85 LEU A N 1
ATOM 621 C CA . LEU A 1 85 ? -14.290 3.017 19.943 1.00 96.81 85 LEU A CA 1
ATOM 622 C C . LEU A 1 85 ? -15.119 4.283 20.173 1.00 96.81 85 LEU A C 1
ATOM 624 O O . LEU A 1 85 ? -14.884 5.010 21.135 1.00 96.81 85 LEU A O 1
ATOM 628 N N . SER A 1 86 ? -16.131 4.531 19.336 1.00 96.19 86 SER A N 1
ATOM 629 C CA . SER A 1 86 ? -17.019 5.694 19.472 1.00 96.19 86 SER A CA 1
ATOM 630 C C . SER A 1 86 ? -17.778 5.757 20.796 1.00 96.19 86 SER A C 1
ATOM 632 O O . SER A 1 86 ? -18.218 6.830 21.206 1.00 96.19 86 SER A O 1
ATOM 634 N N . GLN A 1 87 ? -17.910 4.612 21.459 1.00 91.00 87 GLN A N 1
ATOM 635 C CA . GLN A 1 87 ? -18.591 4.458 22.737 1.00 91.00 87 GLN A CA 1
ATOM 636 C C . GLN A 1 87 ? -17.612 4.325 23.907 1.00 91.00 87 GLN A C 1
ATOM 638 O O . GLN A 1 87 ? -18.061 4.231 25.046 1.00 91.00 87 GLN A O 1
ATOM 643 N N . THR A 1 88 ? -16.298 4.305 23.643 1.00 91.19 88 THR A N 1
ATOM 644 C CA . THR A 1 88 ? -15.292 4.009 24.666 1.00 91.19 88 THR A CA 1
ATOM 645 C C . THR A 1 88 ? -14.330 5.162 24.919 1.00 91.19 88 THR A C 1
ATOM 647 O O . THR A 1 88 ? -14.171 5.581 26.060 1.00 91.19 88 THR A O 1
ATOM 650 N N . ASP A 1 89 ? -13.671 5.667 23.874 1.00 93.50 89 ASP A N 1
ATOM 651 C CA . ASP A 1 89 ? -12.532 6.576 24.005 1.00 93.50 89 ASP A CA 1
ATOM 652 C C . ASP A 1 89 ? -12.415 7.466 22.758 1.00 93.50 89 ASP A C 1
ATOM 654 O O . ASP A 1 89 ? -12.275 6.984 21.629 1.00 93.50 89 ASP A O 1
ATOM 658 N N . HIS A 1 90 ? -12.491 8.783 22.962 1.00 94.94 90 HIS A N 1
ATOM 659 C CA . HIS A 1 90 ? -12.473 9.761 21.874 1.00 94.94 90 HIS A CA 1
ATOM 660 C C . HIS A 1 90 ? -11.108 9.896 21.191 1.00 94.94 90 HIS A C 1
ATOM 662 O O . HIS A 1 90 ? -11.072 10.153 19.985 1.00 94.94 90 HIS A O 1
ATOM 668 N N . ASP A 1 91 ? -10.006 9.707 21.915 1.00 96.69 91 ASP A N 1
ATOM 669 C CA . ASP A 1 91 ? -8.660 9.820 21.355 1.00 96.69 91 ASP A CA 1
ATOM 670 C C . ASP A 1 91 ? -8.345 8.588 20.496 1.00 96.69 91 ASP A C 1
ATOM 672 O O . ASP A 1 91 ? -7.840 8.715 19.375 1.00 96.69 91 ASP A O 1
ATOM 676 N N . LEU A 1 92 ? -8.735 7.396 20.962 1.00 96.81 92 LEU A N 1
ATOM 677 C CA . LEU A 1 92 ? -8.641 6.164 20.176 1.00 96.81 92 LEU A CA 1
ATOM 678 C C . LEU A 1 92 ? -9.548 6.210 18.940 1.00 96.81 92 LEU A C 1
ATOM 680 O O . LEU A 1 92 ? -9.125 5.798 17.858 1.00 96.81 92 LEU A O 1
ATOM 684 N N . LEU A 1 93 ? -10.765 6.757 19.058 1.00 97.62 93 LEU A N 1
ATOM 685 C CA . LEU A 1 93 ? -11.640 6.987 17.904 1.00 97.62 93 LEU A CA 1
ATOM 686 C C . LEU A 1 93 ? -10.987 7.929 16.882 1.00 97.62 93 LEU A C 1
ATOM 688 O O . LEU A 1 93 ? -11.028 7.661 15.677 1.00 97.62 93 LEU A O 1
ATOM 692 N N . ALA A 1 94 ? -10.391 9.033 17.339 1.00 96.88 94 ALA A N 1
ATOM 693 C CA . ALA A 1 94 ? -9.713 9.976 16.457 1.00 96.88 94 ALA A CA 1
ATOM 694 C C . ALA A 1 94 ? -8.544 9.302 15.719 1.00 96.88 94 ALA A C 1
ATOM 696 O O . ALA A 1 94 ? -8.407 9.468 14.506 1.00 96.88 94 ALA A O 1
ATOM 697 N N . ALA A 1 95 ? -7.755 8.476 16.412 1.00 96.50 95 ALA A N 1
ATOM 698 C CA . ALA A 1 95 ? -6.684 7.689 15.801 1.00 96.50 95 ALA A CA 1
ATOM 699 C C . ALA A 1 95 ? -7.209 6.660 14.778 1.00 96.50 95 ALA A C 1
ATOM 701 O O . ALA A 1 95 ? -6.648 6.525 13.686 1.00 96.50 95 ALA A O 1
ATOM 702 N N . ALA A 1 96 ? -8.317 5.973 15.073 1.00 96.81 96 ALA A N 1
ATOM 703 C CA . ALA A 1 96 ? -8.963 5.058 14.129 1.00 96.81 96 ALA A CA 1
ATOM 704 C C . ALA A 1 96 ? -9.454 5.791 12.866 1.00 96.81 96 ALA A C 1
ATOM 706 O O . ALA A 1 96 ? -9.184 5.348 11.751 1.00 96.81 96 ALA A O 1
ATOM 707 N N . THR A 1 97 ? -10.052 6.973 13.033 1.00 96.44 97 THR A N 1
ATOM 708 C CA . THR A 1 97 ? -10.515 7.818 11.916 1.00 96.44 97 THR A CA 1
ATOM 709 C C . THR A 1 97 ? -9.348 8.264 11.027 1.00 96.44 97 THR A C 1
ATOM 711 O O . THR A 1 97 ? -9.424 8.219 9.799 1.00 96.44 97 THR A O 1
ATOM 714 N N . VAL A 1 98 ? -8.222 8.663 11.630 1.00 96.19 98 VAL A N 1
ATOM 715 C CA . VAL A 1 98 ? -6.997 9.001 10.884 1.00 96.19 98 VAL A CA 1
ATOM 716 C C . VAL A 1 98 ? -6.458 7.779 10.133 1.00 96.19 98 VAL A C 1
ATOM 718 O O . VAL A 1 98 ? -6.038 7.910 8.982 1.00 96.19 98 VAL A O 1
ATOM 721 N N . SER A 1 99 ? -6.531 6.588 10.737 1.00 95.69 99 SER A N 1
ATOM 722 C CA . SER A 1 99 ? -6.147 5.328 10.080 1.00 95.69 99 SER A CA 1
ATOM 723 C C . SER A 1 99 ? -6.957 5.089 8.808 1.00 95.69 99 SER A C 1
ATOM 725 O O . SER A 1 99 ? -6.400 4.681 7.794 1.00 95.69 99 SER A O 1
ATOM 727 N N . GLN A 1 100 ? -8.262 5.363 8.838 1.00 95.62 100 GLN A N 1
ATOM 728 C CA . GLN A 1 100 ? -9.140 5.199 7.681 1.00 95.62 100 GLN A CA 1
ATOM 729 C C . GLN A 1 100 ? -8.752 6.125 6.522 1.00 95.62 100 GLN A C 1
ATOM 731 O O . GLN A 1 100 ? -8.711 5.679 5.374 1.00 95.62 100 GLN A O 1
ATOM 736 N N . ILE A 1 101 ? -8.417 7.386 6.813 1.00 95.69 101 ILE A N 1
ATOM 737 C CA . ILE A 1 101 ? -7.942 8.342 5.801 1.00 95.69 101 ILE A CA 1
ATOM 738 C C . ILE A 1 101 ? -6.624 7.854 5.196 1.00 95.69 101 ILE A C 1
ATOM 740 O O . ILE A 1 101 ? -6.513 7.744 3.975 1.00 95.69 101 ILE A O 1
ATOM 744 N N . PHE A 1 102 ? -5.655 7.492 6.043 1.00 96.00 102 PHE A N 1
ATOM 745 C CA . PHE A 1 102 ? -4.358 7.004 5.581 1.00 96.00 102 PHE A CA 1
ATOM 746 C C . PHE A 1 102 ? -4.503 5.732 4.729 1.00 96.00 102 PHE A C 1
ATOM 748 O O . PHE A 1 102 ? -3.876 5.598 3.678 1.00 96.00 102 PHE A O 1
ATOM 755 N N . PHE A 1 103 ? -5.397 4.823 5.121 1.00 97.19 103 PHE A N 1
ATOM 756 C CA . PHE A 1 103 ? -5.695 3.625 4.347 1.00 97.19 103 PHE A CA 1
ATOM 757 C C . PHE A 1 103 ? -6.274 3.939 2.962 1.00 97.19 103 PHE A C 1
ATOM 759 O O . PHE A 1 103 ? -5.855 3.348 1.964 1.00 97.19 103 PHE A O 1
ATOM 766 N N . ALA A 1 104 ? -7.219 4.878 2.880 1.00 96.38 104 ALA A N 1
ATOM 767 C CA . ALA A 1 104 ? -7.808 5.286 1.608 1.00 96.38 104 ALA A CA 1
ATOM 768 C C . ALA A 1 104 ? -6.753 5.892 0.665 1.00 96.38 104 ALA A C 1
ATOM 770 O O . ALA A 1 104 ? -6.712 5.551 -0.519 1.00 96.38 104 ALA A O 1
ATOM 771 N N . GLU A 1 105 ? -5.862 6.735 1.192 1.00 96.81 105 GLU A N 1
ATOM 772 C CA . GLU A 1 105 ? -4.754 7.329 0.435 1.00 96.81 105 GLU A CA 1
ATOM 773 C C . GLU A 1 105 ? -3.746 6.279 -0.054 1.00 96.81 105 GLU A C 1
ATOM 775 O O . GLU A 1 105 ? -3.272 6.357 -1.193 1.00 96.81 105 GLU A O 1
ATOM 780 N N . LEU A 1 106 ? -3.450 5.272 0.773 1.00 96.94 106 LEU A N 1
ATOM 781 C CA . LEU A 1 106 ? -2.597 4.142 0.409 1.00 96.94 106 LEU A CA 1
ATOM 782 C C . LEU A 1 106 ? -3.190 3.348 -0.764 1.00 96.94 106 LEU A C 1
ATOM 784 O O . LEU A 1 106 ? -2.485 3.069 -1.737 1.00 96.94 106 LEU A O 1
ATOM 788 N N . VAL A 1 107 ? -4.481 3.007 -0.699 1.00 96.06 107 VAL A N 1
ATOM 789 C CA . VAL A 1 107 ? -5.174 2.258 -1.762 1.00 96.06 107 VAL A CA 1
ATOM 790 C C . VAL A 1 107 ? -5.212 3.060 -3.064 1.00 96.06 107 VAL A C 1
ATOM 792 O O . VAL A 1 107 ? -4.893 2.518 -4.124 1.00 96.06 107 VAL A O 1
ATOM 795 N N . ASP A 1 108 ? -5.531 4.354 -3.000 1.00 95.31 108 ASP A N 1
ATOM 796 C CA . ASP A 1 108 ? -5.535 5.227 -4.177 1.00 95.31 108 ASP A CA 1
ATOM 797 C C . ASP A 1 108 ? -4.135 5.349 -4.806 1.00 95.31 108 ASP A C 1
ATOM 799 O O . ASP A 1 108 ? -3.969 5.236 -6.024 1.00 95.31 108 ASP A O 1
ATOM 803 N N . SER A 1 109 ? -3.099 5.509 -3.981 1.00 96.00 109 SER A N 1
ATOM 804 C CA . SER A 1 109 ? -1.709 5.575 -4.447 1.00 96.00 109 SER A CA 1
ATOM 805 C C . SER A 1 109 ? -1.275 4.266 -5.110 1.00 96.00 109 SER A C 1
ATOM 807 O O . SER A 1 109 ? -0.683 4.280 -6.194 1.00 96.00 109 SER A O 1
ATOM 809 N N . ALA A 1 110 ? -1.631 3.125 -4.518 1.00 94.25 110 ALA A N 1
ATOM 810 C CA . ALA A 1 110 ? -1.374 1.806 -5.082 1.00 94.25 110 ALA A CA 1
ATOM 811 C C . ALA A 1 110 ? -2.081 1.608 -6.434 1.00 94.25 110 ALA A C 1
ATOM 813 O O . ALA A 1 110 ? -1.465 1.148 -7.402 1.00 94.25 110 ALA A O 1
ATOM 814 N N . GLN A 1 111 ? -3.345 2.023 -6.539 1.00 92.56 111 GLN A N 1
ATOM 815 C CA . GLN A 1 111 ? -4.107 1.968 -7.784 1.00 92.56 111 GLN A CA 1
ATOM 816 C C . GLN A 1 111 ? -3.496 2.865 -8.869 1.00 92.56 111 GLN A C 1
ATOM 818 O O . GLN A 1 111 ? -3.377 2.441 -10.023 1.00 92.56 111 GLN A O 1
ATOM 823 N N . ARG A 1 112 ? -3.054 4.079 -8.514 1.00 93.44 112 ARG A N 1
ATOM 824 C CA . ARG A 1 112 ? -2.360 4.991 -9.437 1.00 93.44 112 ARG A CA 1
ATOM 825 C C . ARG A 1 112 ? -1.061 4.390 -9.964 1.00 93.44 112 ARG A C 1
ATOM 827 O O . ARG A 1 112 ? -0.826 4.432 -11.171 1.00 93.44 112 ARG A O 1
ATOM 834 N N . VAL A 1 113 ? -0.237 3.795 -9.099 1.00 93.38 113 VAL A N 1
ATOM 835 C CA . VAL A 1 113 ? 1.006 3.131 -9.525 1.00 93.38 113 VAL A CA 1
ATOM 836 C C . VAL A 1 113 ? 0.709 1.953 -10.453 1.00 93.38 113 VAL A C 1
ATOM 838 O O . VAL A 1 113 ? 1.345 1.840 -11.499 1.00 93.38 113 VAL A O 1
ATOM 841 N N . ALA A 1 114 ? -0.286 1.121 -10.137 1.00 89.81 114 ALA A N 1
ATOM 842 C CA . ALA A 1 114 ? -0.686 0.009 -10.999 1.00 89.81 114 ALA A CA 1
ATOM 843 C C . ALA A 1 114 ? -1.192 0.482 -12.378 1.00 89.81 114 ALA A C 1
ATOM 845 O O . ALA A 1 114 ? -0.820 -0.087 -13.408 1.00 89.81 114 ALA A O 1
ATOM 846 N N . GLY A 1 115 ? -1.990 1.553 -12.417 1.00 88.69 115 GLY A N 1
ATOM 847 C CA . GLY A 1 115 ? -2.452 2.168 -13.664 1.00 88.69 115 GLY A CA 1
ATOM 848 C C . GLY A 1 115 ? -1.300 2.726 -14.502 1.00 88.69 115 GLY A C 1
ATOM 849 O O . GLY A 1 115 ? -1.195 2.433 -15.695 1.00 88.69 115 GLY A O 1
ATOM 850 N N . ASN A 1 116 ? -0.382 3.457 -13.866 1.00 91.06 116 ASN A N 1
ATOM 851 C CA . ASN A 1 116 ? 0.810 3.982 -14.527 1.00 91.06 116 ASN A CA 1
ATOM 852 C C . ASN A 1 116 ? 1.716 2.855 -15.036 1.00 91.06 116 ASN A C 1
ATOM 854 O O . ASN A 1 116 ? 2.296 2.982 -16.111 1.00 91.06 116 ASN A O 1
ATOM 858 N N . LEU A 1 117 ? 1.826 1.742 -14.304 1.00 88.94 117 LEU A N 1
ATOM 859 C CA . LEU A 1 117 ? 2.616 0.588 -14.725 1.00 88.94 117 LEU A CA 1
ATOM 860 C C . LEU A 1 117 ? 2.068 -0.008 -16.028 1.00 88.94 117 LEU A C 1
ATOM 862 O O . LEU A 1 117 ? 2.842 -0.246 -16.951 1.00 88.94 117 LEU A O 1
ATOM 866 N N . SER A 1 118 ? 0.748 -0.185 -16.132 1.00 87.12 118 SER A N 1
ATOM 867 C CA . SER A 1 118 ? 0.079 -0.669 -17.353 1.00 87.12 118 SER A CA 1
ATOM 868 C C . SER A 1 118 ? 0.246 0.298 -18.538 1.00 87.12 118 SER A C 1
ATOM 870 O O . SER A 1 118 ? 0.576 -0.108 -19.659 1.00 87.12 118 SER A O 1
ATOM 872 N N . MET A 1 119 ? 0.097 1.603 -18.291 1.00 88.00 119 MET A N 1
ATOM 873 C CA . MET A 1 119 ? 0.280 2.629 -19.321 1.00 88.00 119 MET A CA 1
ATOM 874 C C . MET A 1 119 ? 1.725 2.665 -19.837 1.00 88.00 119 MET A C 1
ATOM 876 O O . MET A 1 119 ? 1.949 2.577 -21.046 1.00 88.00 119 MET A O 1
ATOM 880 N N . THR A 1 120 ? 2.708 2.728 -18.936 1.00 88.75 120 THR A N 1
ATOM 881 C CA . THR A 1 120 ? 4.130 2.709 -19.302 1.00 88.75 120 THR A CA 1
ATOM 882 C C . THR A 1 120 ? 4.504 1.400 -19.985 1.00 88.75 120 THR A C 1
ATOM 884 O O . THR A 1 120 ? 5.291 1.422 -20.927 1.00 88.75 120 THR A O 1
ATOM 887 N N . ALA A 1 121 ? 3.914 0.268 -19.582 1.00 87.00 121 ALA A N 1
ATOM 888 C CA . ALA A 1 121 ? 4.115 -1.011 -20.255 1.00 87.00 121 ALA A CA 1
ATOM 889 C C . ALA A 1 121 ? 3.725 -0.938 -21.732 1.00 87.00 121 ALA A C 1
ATOM 891 O O . ALA A 1 121 ? 4.514 -1.296 -22.605 1.00 87.00 121 ALA A O 1
ATOM 892 N N . THR A 1 122 ? 2.533 -0.418 -22.011 1.00 85.50 122 THR A N 1
ATOM 893 C CA . THR A 1 122 ? 2.019 -0.269 -23.375 1.00 85.50 122 THR A CA 1
ATOM 894 C C . THR A 1 122 ? 2.915 0.658 -24.199 1.00 85.50 122 THR A C 1
ATOM 896 O O . THR A 1 122 ? 3.405 0.267 -25.258 1.00 85.50 122 THR A O 1
ATOM 899 N N . GLN A 1 123 ? 3.233 1.840 -23.665 1.00 86.75 123 GLN A N 1
ATOM 900 C CA . GLN A 1 123 ? 4.098 2.819 -24.332 1.00 86.75 123 GLN A CA 1
ATOM 901 C C . GLN A 1 123 ? 5.513 2.279 -24.583 1.00 86.75 123 GLN A C 1
ATOM 903 O O . GLN A 1 123 ? 6.115 2.546 -25.624 1.00 86.75 123 GLN A O 1
ATOM 908 N N . ALA A 1 124 ? 6.065 1.506 -23.647 1.00 86.25 124 ALA A N 1
ATOM 909 C CA . ALA A 1 124 ? 7.383 0.906 -23.795 1.00 86.25 124 ALA A CA 1
ATOM 910 C C . ALA A 1 124 ? 7.410 -0.167 -24.885 1.00 86.25 124 ALA A C 1
ATOM 912 O O . ALA A 1 124 ? 8.355 -0.212 -25.675 1.00 86.25 124 ALA A O 1
ATOM 913 N N . LEU A 1 125 ? 6.365 -0.992 -24.974 1.00 85.19 125 LEU A N 1
ATOM 914 C CA . LEU A 1 125 ? 6.248 -2.008 -26.017 1.00 85.19 125 LEU A CA 1
ATOM 915 C C . LEU A 1 125 ? 6.065 -1.395 -27.411 1.00 85.19 125 LEU A C 1
ATOM 917 O O . LEU A 1 125 ? 6.660 -1.893 -28.366 1.00 85.19 125 LEU A O 1
ATOM 921 N N . GLU A 1 126 ? 5.330 -0.289 -27.536 1.00 86.31 126 GLU A N 1
ATOM 922 C CA . GLU A 1 126 ? 5.200 0.459 -28.799 1.00 86.31 126 GLU A CA 1
ATOM 923 C C . GLU A 1 126 ? 6.536 1.039 -29.285 1.00 86.31 126 GLU A C 1
ATOM 925 O O . GLU A 1 126 ? 6.778 1.141 -30.489 1.00 86.31 126 GLU A O 1
ATOM 930 N N . LYS A 1 127 ? 7.436 1.372 -28.354 1.00 83.56 127 LYS A N 1
ATOM 931 C CA . LYS A 1 127 ? 8.763 1.938 -28.638 1.00 83.56 127 LYS A CA 1
ATOM 932 C C . LYS A 1 127 ? 9.840 0.883 -28.920 1.00 83.56 127 LYS A C 1
ATOM 934 O O . LYS A 1 127 ? 10.887 1.218 -29.479 1.00 83.56 127 LYS A O 1
ATOM 939 N N . LEU A 1 128 ? 9.594 -0.395 -28.609 1.00 81.69 128 LEU A N 1
ATOM 940 C CA . LEU A 1 128 ? 10.552 -1.488 -28.836 1.00 81.69 128 LEU A CA 1
ATOM 941 C C . LEU A 1 128 ? 11.062 -1.597 -30.283 1.00 8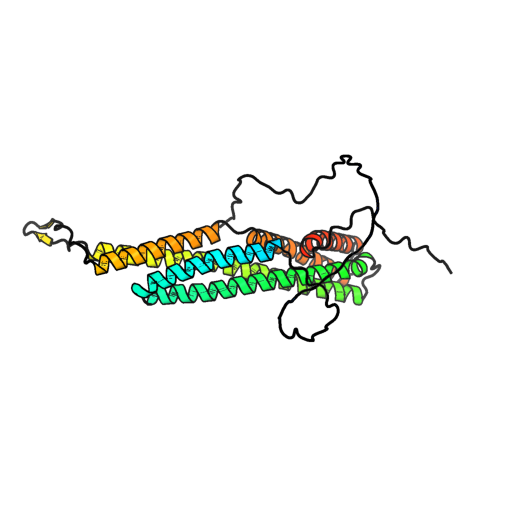1.69 128 LEU A C 1
ATOM 943 O O . LEU A 1 128 ? 12.267 -1.787 -30.453 1.00 81.69 128 LEU A O 1
ATOM 947 N N . PRO A 1 129 ? 10.230 -1.478 -31.339 1.00 80.00 129 PRO A N 1
ATOM 948 C CA . PRO A 1 129 ? 10.729 -1.529 -32.709 1.00 80.00 129 PRO A CA 1
ATOM 949 C C . PRO A 1 129 ? 11.757 -0.428 -32.990 1.00 80.00 129 PRO A C 1
ATOM 951 O O . PRO A 1 129 ? 12.809 -0.709 -33.561 1.00 80.00 129 PRO A O 1
ATOM 954 N N . ALA A 1 130 ? 11.506 0.805 -32.545 1.00 75.50 130 ALA A N 1
ATOM 955 C CA . ALA A 1 130 ? 12.445 1.908 -32.741 1.00 75.50 130 ALA A CA 1
ATOM 956 C C . ALA A 1 130 ? 13.800 1.630 -32.063 1.00 75.50 130 ALA A C 1
ATOM 958 O O . ALA A 1 130 ? 14.845 1.892 -32.653 1.00 75.50 130 ALA A O 1
ATOM 959 N N . LEU A 1 131 ? 13.789 1.020 -30.872 1.00 75.06 131 LEU A N 1
ATOM 960 C CA . LEU A 1 131 ? 14.998 0.646 -30.128 1.00 75.06 131 LEU A CA 1
ATOM 961 C C . LEU A 1 131 ? 15.773 -0.524 -30.767 1.00 75.06 131 LEU A C 1
ATOM 963 O O . LEU A 1 131 ? 17.004 -0.500 -30.811 1.00 75.06 131 LEU A O 1
ATOM 967 N N . LEU A 1 132 ? 15.065 -1.542 -31.269 1.00 75.31 132 LEU A N 1
ATOM 968 C CA . LEU A 1 132 ? 15.655 -2.757 -31.850 1.00 75.31 132 LEU A CA 1
ATOM 969 C C . LEU A 1 132 ? 16.237 -2.539 -33.253 1.00 75.31 132 LEU A C 1
ATOM 971 O O . LEU A 1 132 ? 17.194 -3.213 -33.633 1.00 75.31 132 LEU A O 1
ATOM 975 N N . TRP A 1 133 ? 15.660 -1.623 -34.033 1.00 74.12 133 TRP A N 1
ATOM 976 C CA . TRP A 1 133 ? 16.073 -1.372 -35.418 1.00 74.12 133 TRP A CA 1
ATOM 977 C C . TRP A 1 133 ? 17.033 -0.190 -35.574 1.00 74.12 133 TRP A C 1
ATOM 979 O O . TRP A 1 133 ? 17.527 0.050 -36.681 1.00 74.12 133 TRP A O 1
ATOM 989 N N . ALA A 1 134 ? 17.333 0.533 -34.494 1.00 68.81 134 ALA A N 1
ATOM 990 C CA . ALA A 1 134 ? 18.265 1.645 -34.547 1.00 68.81 134 ALA A CA 1
ATOM 991 C C . ALA A 1 134 ? 19.692 1.162 -34.846 1.00 68.81 134 ALA A C 1
ATOM 993 O O . ALA A 1 134 ? 20.293 0.390 -34.101 1.00 68.81 134 ALA A O 1
ATOM 994 N N . ARG A 1 135 ? 20.244 1.631 -35.970 1.00 64.56 135 ARG A N 1
ATOM 995 C CA . ARG A 1 135 ? 21.603 1.289 -36.429 1.00 64.56 135 ARG A CA 1
ATOM 996 C C . ARG A 1 135 ? 22.677 2.240 -35.904 1.00 64.56 135 ARG A C 1
ATOM 998 O O . ARG A 1 135 ? 23.864 1.945 -36.020 1.00 64.56 135 ARG A O 1
ATOM 1005 N N . SER A 1 136 ? 22.265 3.379 -35.360 1.00 67.44 136 SER A N 1
ATOM 1006 C CA . SER A 1 136 ? 23.132 4.429 -34.835 1.00 67.44 136 SER A CA 1
ATOM 1007 C C . SER A 1 136 ? 22.412 5.201 -33.734 1.00 67.44 136 SER A C 1
ATOM 1009 O O . SER A 1 136 ? 21.185 5.266 -33.726 1.00 67.44 136 SER A O 1
ATOM 1011 N N . ALA A 1 137 ? 23.182 5.813 -32.834 1.00 71.50 137 ALA A N 1
ATOM 1012 C CA . ALA A 1 137 ? 22.674 6.739 -31.829 1.00 71.50 137 ALA A CA 1
ATOM 1013 C C . ALA A 1 137 ? 22.222 8.047 -32.499 1.00 71.50 137 ALA A C 1
ATOM 1015 O O . ALA A 1 137 ? 23.002 8.991 -32.609 1.00 71.50 137 ALA A O 1
ATOM 1016 N N . ASP A 1 138 ? 20.992 8.079 -33.008 1.00 80.50 138 ASP A N 1
ATOM 1017 C CA . ASP A 1 138 ? 20.370 9.307 -33.494 1.00 80.50 138 ASP A CA 1
ATOM 1018 C C . ASP A 1 138 ? 19.580 10.017 -32.381 1.00 80.50 138 ASP A C 1
ATOM 1020 O O . ASP A 1 138 ? 19.341 9.477 -31.296 1.00 80.50 138 ASP A O 1
ATOM 1024 N N . ALA A 1 139 ? 19.202 11.271 -32.632 1.00 81.50 139 ALA A N 1
ATOM 1025 C CA . ALA A 1 139 ? 18.513 12.095 -31.642 1.00 81.50 139 ALA A CA 1
ATOM 1026 C C . ALA A 1 139 ? 17.146 11.517 -31.225 1.00 81.50 139 ALA A C 1
ATOM 1028 O O . ALA A 1 139 ? 16.720 11.730 -30.091 1.00 81.50 139 ALA A O 1
ATOM 1029 N N . GLN A 1 140 ? 16.473 10.775 -32.112 1.00 81.81 140 GLN A N 1
ATOM 1030 C CA . GLN A 1 140 ? 15.169 10.171 -31.831 1.00 81.81 140 GLN A CA 1
ATOM 1031 C C . GLN A 1 140 ? 15.309 8.979 -30.883 1.00 81.81 140 GLN A C 1
ATOM 1033 O O . GLN A 1 140 ? 14.553 8.871 -29.919 1.00 81.81 140 GLN A O 1
ATOM 1038 N N . LEU A 1 141 ? 16.316 8.131 -31.101 1.00 82.31 141 LEU A N 1
ATOM 1039 C CA . LEU A 1 141 ? 16.646 7.024 -30.213 1.00 82.31 141 LEU A CA 1
ATOM 1040 C C . LEU A 1 141 ? 17.021 7.523 -28.817 1.00 82.31 141 LEU A C 1
ATOM 1042 O O . LEU A 1 141 ? 16.539 6.989 -27.820 1.00 82.31 141 LEU A O 1
ATOM 1046 N N . VAL A 1 142 ? 17.861 8.560 -28.742 1.00 84.56 142 VAL A N 1
ATOM 1047 C CA . VAL A 1 142 ? 18.262 9.158 -27.462 1.00 84.56 142 VAL A CA 1
ATOM 1048 C C . VAL A 1 142 ? 17.043 9.703 -26.719 1.00 84.56 142 VAL A C 1
ATOM 1050 O O . VAL A 1 142 ? 16.878 9.398 -25.541 1.00 84.56 142 VAL A O 1
ATOM 1053 N N . ALA A 1 143 ? 16.164 10.448 -27.397 1.00 86.25 143 ALA A N 1
ATOM 1054 C CA . ALA A 1 143 ? 14.935 10.961 -26.793 1.00 86.25 143 ALA A CA 1
ATOM 1055 C C . ALA A 1 143 ? 14.021 9.829 -26.294 1.00 86.25 143 ALA A C 1
ATOM 1057 O O . ALA A 1 143 ? 13.533 9.886 -25.170 1.00 86.25 143 ALA A O 1
ATOM 1058 N N . CYS A 1 144 ? 13.859 8.766 -27.087 1.00 86.19 144 CYS A N 1
ATOM 1059 C CA . CYS A 1 144 ? 13.056 7.601 -26.724 1.00 86.19 144 CYS A CA 1
ATOM 1060 C C . CYS A 1 144 ? 13.587 6.884 -25.472 1.00 86.19 144 CYS A C 1
ATOM 1062 O O . CYS A 1 144 ? 12.805 6.493 -24.605 1.00 86.19 144 CYS A O 1
ATOM 1064 N N . VAL A 1 145 ? 14.907 6.694 -25.368 1.00 86.81 145 VAL A N 1
ATOM 1065 C CA . VAL A 1 145 ? 15.532 6.049 -24.201 1.00 86.81 145 VAL A CA 1
ATOM 1066 C C . VAL A 1 145 ? 15.407 6.924 -22.957 1.00 86.81 145 VAL A C 1
ATOM 1068 O O . VAL A 1 145 ? 15.101 6.395 -21.892 1.00 86.81 145 VAL A O 1
ATOM 1071 N N . VAL A 1 146 ? 15.600 8.240 -23.085 1.00 88.62 146 VAL A N 1
ATOM 1072 C CA . VAL A 1 146 ? 15.435 9.189 -21.970 1.00 88.62 146 VAL A CA 1
ATOM 1073 C C . VAL A 1 146 ? 13.995 9.185 -21.461 1.00 88.62 146 VAL A C 1
ATOM 1075 O O . VAL A 1 146 ? 13.771 9.016 -20.272 1.00 88.62 146 VAL A O 1
ATOM 1078 N N . GLU A 1 147 ? 13.008 9.262 -22.350 1.00 90.12 147 GLU A N 1
ATOM 1079 C CA . GLU A 1 147 ? 11.599 9.255 -21.948 1.00 90.12 147 GLU A CA 1
ATOM 1080 C C . GLU A 1 147 ? 11.198 7.944 -21.243 1.00 90.12 147 GLU A C 1
ATOM 1082 O O . GLU A 1 147 ? 10.480 7.955 -20.240 1.00 90.12 147 GLU A O 1
ATOM 1087 N N . LEU A 1 148 ? 11.692 6.800 -21.734 1.00 88.38 148 LEU A N 1
ATOM 1088 C CA . LEU A 1 148 ? 11.485 5.509 -21.073 1.00 88.38 148 LEU A CA 1
ATOM 1089 C C . LEU A 1 148 ? 12.195 5.434 -19.725 1.00 88.38 148 LEU A C 1
ATOM 1091 O O . LEU A 1 148 ? 11.627 4.898 -18.776 1.00 88.38 148 LEU A O 1
ATOM 1095 N N . HIS A 1 149 ? 13.416 5.960 -19.633 1.00 91.00 149 HIS A N 1
ATOM 1096 C CA . HIS A 1 149 ? 14.154 6.042 -18.379 1.00 91.00 149 HIS A CA 1
ATOM 1097 C C . HIS A 1 149 ? 13.363 6.810 -17.324 1.00 91.00 149 HIS A C 1
ATOM 1099 O O . HIS A 1 149 ? 13.123 6.270 -16.248 1.00 91.00 149 HIS A O 1
ATOM 1105 N N . ASP A 1 150 ? 12.921 8.020 -17.662 1.00 92.31 150 ASP A N 1
ATOM 1106 C CA . ASP A 1 150 ? 12.205 8.901 -16.744 1.00 92.31 150 ASP A CA 1
ATOM 1107 C C . ASP A 1 150 ? 10.894 8.249 -16.282 1.00 92.31 150 ASP A C 1
ATOM 1109 O O . ASP A 1 150 ? 10.580 8.241 -15.092 1.00 92.31 150 ASP A O 1
ATOM 1113 N N . SER A 1 151 ? 10.172 7.597 -17.200 1.00 92.31 151 SER A N 1
ATOM 1114 C CA . SER A 1 151 ? 8.940 6.862 -16.882 1.00 92.31 151 SER A CA 1
ATOM 1115 C C . SER A 1 151 ? 9.188 5.677 -15.938 1.00 92.31 151 SER A C 1
ATOM 1117 O O . SER A 1 151 ? 8.434 5.467 -14.987 1.00 92.31 151 SER A O 1
ATOM 1119 N N . ILE A 1 152 ? 10.256 4.904 -16.170 1.00 91.69 152 ILE A N 1
ATOM 1120 C CA . ILE A 1 152 ? 10.651 3.772 -15.315 1.00 91.69 152 ILE A CA 1
ATOM 1121 C C . ILE A 1 152 ? 11.085 4.264 -13.929 1.00 91.69 152 ILE A C 1
ATOM 1123 O O . ILE A 1 152 ? 10.696 3.666 -12.928 1.00 91.69 152 ILE A O 1
ATOM 1127 N N . ALA A 1 153 ? 11.862 5.347 -13.861 1.00 91.69 153 ALA A N 1
ATOM 1128 C CA . ALA A 1 153 ? 12.345 5.918 -12.608 1.00 91.69 153 ALA A CA 1
ATOM 1129 C C . ALA A 1 153 ? 11.191 6.460 -11.749 1.00 91.69 153 ALA A C 1
ATOM 1131 O O . ALA A 1 153 ? 11.116 6.167 -10.555 1.00 91.69 153 ALA A O 1
ATOM 1132 N N . LEU A 1 154 ? 10.239 7.173 -12.363 1.00 93.50 154 LEU A N 1
ATOM 1133 C CA . LEU A 1 154 ? 9.029 7.647 -11.683 1.00 93.50 154 LEU A CA 1
ATOM 1134 C C . LEU A 1 154 ? 8.182 6.488 -11.143 1.00 93.50 154 LEU A C 1
ATOM 1136 O O . LEU A 1 154 ? 7.714 6.545 -10.006 1.00 93.50 154 LEU A O 1
ATOM 1140 N N . LEU A 1 155 ? 8.010 5.420 -11.927 1.00 92.94 155 LEU A N 1
ATOM 1141 C CA . LEU A 1 155 ? 7.307 4.219 -11.474 1.00 92.94 155 LEU A CA 1
ATOM 1142 C C . LEU A 1 155 ? 8.018 3.519 -10.319 1.00 92.94 155 LEU A C 1
ATOM 1144 O O . LEU A 1 155 ? 7.358 3.059 -9.390 1.00 92.94 155 LEU A O 1
ATOM 1148 N N . PHE A 1 156 ? 9.347 3.432 -10.376 1.00 93.06 156 PHE A N 1
ATOM 1149 C CA . PHE A 1 156 ? 10.142 2.816 -9.322 1.00 93.06 156 PHE A CA 1
ATOM 1150 C C . PHE A 1 156 ? 9.976 3.560 -7.994 1.00 93.06 156 PHE A C 1
ATOM 1152 O O . PHE A 1 156 ? 9.651 2.935 -6.984 1.00 93.06 156 PHE A O 1
ATOM 1159 N N . GLU A 1 157 ? 10.135 4.887 -7.992 1.00 94.69 157 GLU A N 1
ATOM 1160 C CA . GLU A 1 157 ? 9.946 5.685 -6.777 1.00 94.69 157 GLU A CA 1
ATOM 1161 C C . GLU A 1 157 ? 8.491 5.643 -6.287 1.00 94.69 157 GLU A C 1
ATOM 1163 O O . GLU A 1 157 ? 8.264 5.519 -5.085 1.00 94.69 157 GLU A O 1
ATOM 1168 N N . GLY A 1 158 ? 7.509 5.630 -7.195 1.00 95.12 158 GLY A N 1
ATOM 1169 C CA . GLY A 1 158 ? 6.098 5.453 -6.841 1.00 95.12 158 GLY A CA 1
ATOM 1170 C C . GLY A 1 158 ? 5.816 4.118 -6.142 1.00 95.12 158 GLY A C 1
ATOM 1171 O O . GLY A 1 158 ? 5.248 4.102 -5.052 1.00 95.12 158 GLY A O 1
ATOM 1172 N N . ALA A 1 159 ? 6.253 2.996 -6.723 1.00 93.69 159 ALA A N 1
ATOM 1173 C CA . ALA A 1 159 ? 6.060 1.663 -6.140 1.00 93.69 159 ALA A CA 1
ATOM 1174 C C . ALA A 1 159 ? 6.767 1.516 -4.783 1.00 93.69 159 ALA A C 1
ATOM 1176 O O . ALA A 1 159 ? 6.212 0.962 -3.833 1.00 93.69 159 ALA A O 1
ATOM 1177 N N . LYS A 1 160 ? 7.979 2.066 -4.672 1.00 94.81 160 LYS A N 1
ATOM 1178 C CA . LYS A 1 160 ? 8.757 2.098 -3.432 1.00 94.81 160 LYS A CA 1
ATOM 1179 C C . LYS A 1 160 ? 8.090 2.947 -2.344 1.00 94.81 160 LYS A C 1
ATOM 1181 O O . LYS A 1 160 ? 8.088 2.515 -1.194 1.00 94.81 160 LYS A O 1
ATOM 1186 N N . SER A 1 161 ? 7.530 4.111 -2.692 1.00 96.75 161 SER A N 1
ATOM 1187 C CA . SER A 1 161 ? 6.765 4.956 -1.759 1.00 96.75 161 SER A CA 1
ATOM 1188 C C . SER A 1 161 ? 5.550 4.205 -1.234 1.00 96.75 161 SER A C 1
ATOM 1190 O O . SER A 1 161 ? 5.420 4.035 -0.030 1.00 96.75 161 SER A O 1
ATOM 1192 N N . VAL A 1 162 ? 4.743 3.633 -2.132 1.00 96.56 162 VAL A N 1
ATOM 1193 C CA . VAL A 1 162 ? 3.554 2.851 -1.766 1.00 96.56 162 VAL A CA 1
ATOM 1194 C C . VAL A 1 162 ? 3.904 1.687 -0.833 1.00 96.56 162 VAL A C 1
ATOM 1196 O O . VAL A 1 162 ? 3.193 1.431 0.136 1.00 96.56 162 VAL A O 1
ATOM 1199 N N . ARG A 1 163 ? 5.024 0.990 -1.068 1.00 94.94 163 ARG A N 1
ATOM 1200 C CA . ARG A 1 163 ? 5.493 -0.064 -0.156 1.00 94.94 163 ARG A CA 1
ATOM 1201 C C . ARG A 1 163 ? 5.895 0.482 1.218 1.00 94.94 163 ARG A C 1
ATOM 1203 O O . ARG A 1 163 ? 5.678 -0.200 2.218 1.00 94.94 163 ARG A O 1
ATOM 1210 N N . ALA A 1 164 ? 6.526 1.652 1.280 1.00 96.00 164 ALA A N 1
ATOM 1211 C CA . ALA A 1 164 ? 6.871 2.286 2.550 1.00 96.00 164 ALA A CA 1
ATOM 1212 C C . ALA A 1 164 ? 5.602 2.669 3.327 1.00 96.00 164 ALA A C 1
ATOM 1214 O O . ALA A 1 164 ? 5.470 2.270 4.482 1.00 96.00 164 ALA A O 1
ATOM 1215 N N . ASP A 1 165 ? 4.645 3.310 2.654 1.00 96.94 165 ASP A N 1
ATOM 1216 C CA . ASP A 1 165 ? 3.357 3.712 3.225 1.00 96.94 165 ASP A CA 1
ATOM 1217 C C . ASP A 1 165 ? 2.569 2.497 3.738 1.00 96.94 165 ASP A C 1
ATOM 1219 O O . ASP A 1 165 ? 2.037 2.520 4.844 1.00 96.94 165 ASP A O 1
ATOM 1223 N N . TYR A 1 166 ? 2.576 1.384 2.994 1.00 96.00 166 TYR A N 1
ATOM 1224 C CA . TYR A 1 166 ? 1.986 0.115 3.429 1.00 96.00 166 TYR A CA 1
ATOM 1225 C C . TYR A 1 166 ? 2.592 -0.406 4.740 1.00 96.00 166 TYR A C 1
ATOM 1227 O O . TYR A 1 166 ? 1.879 -0.808 5.660 1.00 96.00 166 TYR A O 1
ATOM 1235 N N . ILE A 1 167 ? 3.925 -0.402 4.835 1.00 95.38 167 ILE A N 1
ATOM 1236 C CA . ILE A 1 167 ? 4.642 -0.864 6.029 1.00 95.38 167 ILE A CA 1
ATOM 1237 C C . ILE A 1 167 ? 4.347 0.053 7.219 1.00 95.38 167 ILE A C 1
ATOM 1239 O O . ILE A 1 167 ? 4.185 -0.430 8.340 1.00 95.38 167 ILE A O 1
ATOM 1243 N N . ASP A 1 168 ? 4.306 1.362 6.996 1.00 96.62 168 ASP A N 1
ATOM 1244 C CA . ASP A 1 168 ? 4.034 2.323 8.058 1.00 96.62 168 ASP A CA 1
ATOM 1245 C C . ASP A 1 168 ? 2.574 2.258 8.515 1.00 96.62 168 ASP A C 1
ATOM 1247 O O . ASP A 1 168 ? 2.325 2.307 9.720 1.00 96.62 168 ASP A O 1
ATOM 1251 N N . PHE A 1 169 ? 1.631 2.004 7.604 1.00 97.38 169 PHE A N 1
ATOM 1252 C CA . PHE A 1 169 ? 0.242 1.711 7.948 1.00 97.38 169 PHE A CA 1
ATOM 1253 C C . PHE A 1 169 ? 0.121 0.461 8.831 1.00 97.38 169 PHE A C 1
ATOM 1255 O O . PHE A 1 169 ? -0.514 0.521 9.881 1.00 97.38 169 PHE A O 1
ATOM 1262 N N . LEU A 1 170 ? 0.795 -0.645 8.489 1.00 96.94 170 LEU A N 1
ATOM 1263 C CA . LEU A 1 170 ? 0.816 -1.849 9.334 1.00 96.94 170 LEU A CA 1
ATOM 1264 C C . LEU A 1 170 ? 1.337 -1.555 10.748 1.00 96.94 170 LEU A C 1
ATOM 1266 O O . LEU A 1 170 ? 0.699 -1.931 11.731 1.00 96.94 170 LEU A O 1
ATOM 1270 N N . LYS A 1 171 ? 2.468 -0.850 10.871 1.00 97.00 171 LYS A N 1
ATOM 1271 C CA . LYS A 1 171 ? 3.003 -0.469 12.190 1.00 97.00 171 LYS A CA 1
ATOM 1272 C C . LYS A 1 171 ? 2.032 0.420 12.961 1.00 97.00 171 LYS A C 1
ATOM 1274 O O . LYS A 1 171 ? 1.918 0.281 14.175 1.00 97.00 171 LYS A O 1
ATOM 1279 N N . TYR A 1 172 ? 1.354 1.335 12.271 1.00 97.25 172 TYR A N 1
ATOM 1280 C CA . TYR A 1 172 ? 0.376 2.223 12.886 1.00 97.25 172 TYR A CA 1
ATOM 1281 C C . TYR A 1 172 ? -0.822 1.442 13.434 1.00 97.25 172 TYR A C 1
ATOM 1283 O O . TYR A 1 172 ? -1.216 1.657 14.577 1.00 97.25 172 TYR A O 1
ATOM 1291 N N . MET A 1 173 ? -1.335 0.467 12.680 1.00 98.00 173 MET A N 1
ATOM 1292 C CA . MET A 1 173 ? -2.411 -0.416 13.140 1.00 98.00 173 MET A CA 1
ATOM 1293 C C . MET A 1 173 ? -1.995 -1.256 14.354 1.00 98.00 173 MET A C 1
ATOM 1295 O O . MET A 1 173 ? -2.759 -1.373 15.311 1.00 98.00 173 MET A O 1
ATOM 1299 N N . GLN A 1 174 ? -0.767 -1.785 14.359 1.00 97.88 174 GLN A N 1
ATOM 1300 C CA . GLN A 1 174 ? -0.210 -2.502 15.513 1.00 97.88 174 GLN A CA 1
ATOM 1301 C C . GLN A 1 174 ? -0.096 -1.592 16.745 1.00 97.88 174 GLN A C 1
ATOM 1303 O O . GLN A 1 174 ? -0.431 -2.007 17.854 1.00 97.88 174 GLN A O 1
ATOM 1308 N N . TYR A 1 175 ? 0.350 -0.348 16.558 1.00 97.94 175 TYR A N 1
ATOM 1309 C CA . TYR A 1 175 ? 0.428 0.642 17.630 1.00 97.94 175 TYR A CA 1
ATOM 1310 C C . TYR A 1 175 ? -0.956 0.991 18.190 1.00 97.94 175 TYR A C 1
ATOM 1312 O O . TYR A 1 175 ? -1.140 0.974 19.404 1.00 97.94 175 TYR A O 1
ATOM 1320 N N . LEU A 1 176 ? -1.948 1.225 17.326 1.00 98.12 176 LEU A N 1
ATOM 1321 C CA . LEU A 1 176 ? -3.326 1.466 17.754 1.00 98.12 176 LEU A CA 1
ATOM 1322 C C . LEU A 1 176 ? -3.877 0.280 18.561 1.00 98.12 176 LEU A C 1
ATOM 1324 O O . LEU A 1 176 ? -4.481 0.487 19.610 1.00 98.12 176 LEU A O 1
ATOM 1328 N N . GLY A 1 177 ? -3.602 -0.956 18.129 1.00 98.12 177 GLY A N 1
ATOM 1329 C CA . GLY A 1 177 ? -3.927 -2.167 18.890 1.00 98.12 177 GLY A CA 1
ATOM 1330 C C . GLY A 1 177 ? -3.304 -2.183 20.288 1.00 98.12 177 GLY A C 1
ATOM 1331 O O . GLY A 1 177 ? -3.991 -2.466 21.265 1.00 98.12 177 GLY A O 1
ATOM 1332 N N . GLN A 1 178 ? -2.030 -1.802 20.416 1.00 98.19 178 GLN A N 1
ATOM 1333 C CA . GLN A 1 178 ? -1.363 -1.690 21.720 1.00 98.19 178 GLN A CA 1
ATOM 1334 C C . GLN A 1 178 ? -2.004 -0.622 22.610 1.00 98.19 178 GLN A C 1
ATOM 1336 O O . GLN A 1 178 ? -2.173 -0.852 23.805 1.00 98.19 178 GLN A O 1
ATOM 1341 N N . CYS A 1 179 ? -2.385 0.527 22.048 1.00 98.12 179 CYS A N 1
ATOM 1342 C CA . CYS A 1 179 ? -3.090 1.565 22.794 1.00 98.12 179 CYS A CA 1
ATOM 1343 C C . CYS A 1 179 ? -4.443 1.063 23.314 1.00 98.12 179 CYS A C 1
ATOM 1345 O O . CYS A 1 179 ? -4.731 1.238 24.493 1.00 98.12 179 CYS A O 1
ATOM 1347 N N . VAL A 1 180 ? -5.228 0.374 22.477 1.00 97.75 180 VAL A N 1
ATOM 1348 C CA . VAL A 1 180 ? -6.499 -0.240 22.896 1.00 97.75 180 VAL A CA 1
ATOM 1349 C C . VAL A 1 180 ? -6.275 -1.273 24.003 1.00 97.75 180 VAL A C 1
ATOM 1351 O O . VAL A 1 180 ? -6.992 -1.250 25.000 1.00 97.75 180 VAL A O 1
ATOM 1354 N N . GLN A 1 181 ? -5.261 -2.136 23.876 1.00 98.06 181 GLN A N 1
ATOM 1355 C CA . GLN A 1 181 ? -4.923 -3.121 24.910 1.00 98.06 181 GLN A CA 1
ATOM 1356 C C . GLN A 1 181 ? -4.584 -2.449 26.245 1.00 98.06 181 GLN A C 1
ATOM 1358 O O . GLN A 1 181 ? -5.087 -2.867 27.282 1.00 98.06 181 GLN A O 1
ATOM 1363 N N . ILE A 1 182 ? -3.780 -1.383 26.227 1.00 97.56 182 ILE A N 1
ATOM 1364 C CA . ILE A 1 182 ? -3.444 -0.628 27.441 1.00 97.56 182 ILE A CA 1
ATOM 1365 C C . ILE A 1 182 ? -4.708 -0.048 28.082 1.00 97.56 182 ILE A C 1
ATOM 1367 O O . ILE A 1 182 ? -4.835 -0.088 29.303 1.00 97.56 182 ILE A O 1
ATOM 1371 N N . THR A 1 183 ? -5.655 0.459 27.290 1.00 95.75 183 THR A N 1
ATOM 1372 C CA . THR A 1 183 ? -6.930 0.970 27.812 1.00 95.75 183 THR A CA 1
ATOM 1373 C C . THR A 1 183 ? -7.776 -0.141 28.442 1.00 95.75 183 THR A C 1
ATOM 1375 O O . THR A 1 183 ? -8.342 0.066 29.516 1.00 95.75 183 THR A O 1
ATOM 1378 N N . VAL A 1 184 ? -7.818 -1.340 27.844 1.00 95.50 184 VAL A N 1
ATOM 1379 C CA . VAL A 1 184 ? -8.451 -2.525 28.462 1.00 95.50 184 VAL A CA 1
ATOM 1380 C C . VAL A 1 184 ? -7.781 -2.858 29.795 1.00 95.50 184 VAL A C 1
ATOM 1382 O O . VAL A 1 184 ? -8.464 -3.021 30.805 1.00 95.50 184 VAL A O 1
ATOM 1385 N N . ASP A 1 185 ? -6.450 -2.911 29.819 1.00 94.38 185 ASP A N 1
ATOM 1386 C CA . ASP A 1 185 ? -5.687 -3.253 31.019 1.00 94.38 185 ASP A CA 1
ATOM 1387 C C . ASP A 1 185 ? -5.911 -2.221 32.130 1.00 94.38 185 ASP A C 1
ATOM 1389 O O . ASP A 1 185 ? -6.099 -2.590 33.287 1.00 94.38 185 ASP A O 1
ATOM 1393 N N . GLN A 1 186 ? -5.946 -0.928 31.797 1.00 92.19 186 GLN A N 1
ATOM 1394 C CA . GLN A 1 186 ? -6.255 0.142 32.747 1.00 92.19 186 GLN A CA 1
ATOM 1395 C C . GLN A 1 186 ? -7.660 0.003 33.326 1.00 92.19 186 GLN A C 1
ATOM 1397 O O . GLN A 1 186 ? -7.826 0.148 34.537 1.00 92.19 186 GLN A O 1
ATOM 1402 N N . LEU A 1 187 ? -8.652 -0.327 32.495 1.00 90.94 187 LEU A N 1
ATOM 1403 C CA . LEU A 1 187 ? -10.020 -0.546 32.950 1.00 90.94 187 LEU A CA 1
ATOM 1404 C C . LEU A 1 187 ? -10.085 -1.709 33.950 1.00 90.94 187 LEU A C 1
ATOM 1406 O O . LEU A 1 187 ? -10.623 -1.558 35.048 1.00 90.94 187 LEU A O 1
ATOM 1410 N N . VAL A 1 188 ? -9.447 -2.835 33.621 1.00 88.81 188 VAL A N 1
ATOM 1411 C CA . VAL A 1 188 ? -9.375 -4.013 34.499 1.00 88.81 188 VAL A CA 1
ATOM 1412 C C . VAL A 1 188 ? -8.617 -3.691 35.787 1.00 88.81 188 VAL A C 1
ATOM 1414 O O . VAL A 1 188 ? -9.107 -3.991 36.874 1.00 88.81 188 VAL A O 1
ATOM 1417 N N . MET A 1 189 ? -7.457 -3.037 35.704 1.00 87.75 189 MET A N 1
ATOM 1418 C CA . MET A 1 189 ? -6.670 -2.664 36.883 1.00 87.75 189 MET A CA 1
ATOM 1419 C C . MET A 1 189 ? -7.418 -1.691 37.793 1.00 87.75 189 MET A C 1
ATOM 1421 O O . MET A 1 189 ? -7.320 -1.821 39.007 1.00 87.75 189 MET A O 1
ATOM 1425 N N . SER A 1 190 ? -8.186 -0.753 37.234 1.00 86.44 190 SER A N 1
ATOM 1426 C CA . SER A 1 190 ? -8.955 0.216 38.024 1.00 86.44 190 SER A CA 1
ATOM 1427 C C . SER A 1 190 ? -10.082 -0.422 38.844 1.00 86.44 190 SER A C 1
ATOM 1429 O O . SER A 1 190 ? -10.539 0.160 39.824 1.00 86.44 190 SER A O 1
ATOM 1431 N N . SER A 1 191 ? -10.497 -1.638 38.476 1.00 82.50 191 SER A N 1
ATOM 1432 C CA . SER A 1 191 ? -11.467 -2.436 39.232 1.00 82.50 191 SER A CA 1
ATOM 1433 C C . SER A 1 191 ? -10.852 -3.282 40.348 1.00 82.50 191 SER A C 1
ATOM 1435 O O . SER A 1 191 ? -11.574 -3.833 41.185 1.00 82.50 191 SER A O 1
ATOM 1437 N N . LEU A 1 192 ? -9.521 -3.396 40.381 1.00 81.81 192 LEU A N 1
ATOM 1438 C CA . LEU A 1 192 ? -8.837 -4.084 41.464 1.00 81.81 192 LEU A CA 1
ATOM 1439 C C . LEU A 1 192 ? -8.872 -3.199 42.719 1.00 81.81 192 LEU A C 1
ATOM 1441 O O . LEU A 1 192 ? -8.600 -2.002 42.632 1.00 81.81 192 LEU A O 1
ATOM 1445 N N . PRO A 1 193 ? -9.198 -3.761 43.893 1.00 77.50 193 PRO A N 1
ATOM 1446 C CA . PRO A 1 193 ? -9.204 -2.998 45.130 1.00 77.50 193 PRO A CA 1
ATOM 1447 C C . PRO A 1 193 ? -7.797 -2.491 45.449 1.00 77.50 193 PRO A C 1
ATOM 1449 O O . PRO A 1 193 ? -6.812 -3.215 45.273 1.00 77.50 193 PRO A O 1
ATOM 1452 N N . GLU A 1 194 ? -7.706 -1.258 45.953 1.00 76.88 194 GLU A N 1
ATOM 1453 C CA . GLU A 1 194 ? -6.437 -0.727 46.445 1.00 76.88 194 GLU A CA 1
ATOM 1454 C C . GLU A 1 194 ? -5.917 -1.619 47.584 1.00 76.88 194 GLU A C 1
ATOM 1456 O O . GLU A 1 194 ? -6.688 -2.007 48.471 1.00 76.88 194 GLU A O 1
ATOM 1461 N N . PRO A 1 195 ? -4.624 -1.981 47.573 1.00 77.00 195 PRO A N 1
ATOM 1462 C CA . PRO A 1 195 ? -4.056 -2.780 48.642 1.00 77.00 195 PRO A CA 1
ATOM 1463 C C . PRO A 1 195 ? -4.080 -1.957 49.934 1.00 77.00 195 PRO A C 1
ATOM 1465 O O . PRO A 1 195 ? -3.547 -0.848 49.986 1.00 77.00 195 PRO A O 1
ATOM 1468 N N . VAL A 1 196 ? -4.707 -2.500 50.977 1.00 77.06 196 VAL A N 1
ATOM 1469 C CA . VAL A 1 196 ? -4.760 -1.858 52.293 1.00 77.06 196 VAL A CA 1
ATOM 1470 C C . VAL A 1 196 ? -3.681 -2.487 53.163 1.00 77.06 196 VAL A C 1
ATOM 1472 O O . VAL A 1 196 ? -3.648 -3.704 53.336 1.00 77.06 196 VAL A O 1
ATOM 1475 N N . GLU A 1 197 ? -2.781 -1.655 53.682 1.00 77.81 197 GLU A N 1
ATOM 1476 C CA . GLU A 1 197 ? -1.783 -2.079 54.661 1.00 77.81 197 GLU A CA 1
ATOM 1477 C C . GLU A 1 197 ? -2.471 -2.243 56.020 1.00 77.81 197 GLU A C 1
ATOM 1479 O O . GLU A 1 197 ? -3.100 -1.308 56.527 1.00 77.81 197 GLU A O 1
ATOM 1484 N N . ASP A 1 198 ? -2.410 -3.446 56.585 1.00 79.00 198 ASP A N 1
ATOM 1485 C CA . ASP A 1 198 ? -2.915 -3.703 57.929 1.00 79.00 198 ASP A CA 1
ATOM 1486 C C . ASP A 1 198 ? -1.983 -3.111 59.007 1.00 79.00 198 ASP A C 1
ATOM 1488 O O . ASP A 1 198 ? -0.864 -2.671 58.735 1.00 79.00 198 ASP A O 1
ATOM 1492 N N . GLU A 1 199 ? -2.422 -3.104 60.272 1.00 81.81 199 GLU A N 1
ATOM 1493 C CA . GLU A 1 199 ? -1.606 -2.593 61.391 1.00 81.81 199 GLU A CA 1
ATOM 1494 C C . GLU A 1 199 ? -0.281 -3.367 61.596 1.00 81.81 199 GLU A C 1
ATOM 1496 O O . GLU A 1 199 ? 0.591 -2.916 62.341 1.00 81.81 199 GLU A O 1
ATOM 1501 N N . GLY A 1 200 ? -0.117 -4.526 60.947 1.00 82.81 200 GLY A N 1
ATOM 1502 C CA . GLY A 1 200 ? 1.093 -5.344 60.947 1.00 82.81 200 GLY A CA 1
ATOM 1503 C C . GLY A 1 200 ? 2.053 -5.067 59.784 1.00 82.81 200 GLY A C 1
ATOM 1504 O O . GLY A 1 200 ? 3.118 -5.687 59.741 1.00 82.81 200 GLY A O 1
ATOM 1505 N N . GLY A 1 201 ? 1.714 -4.157 58.864 1.00 79.94 201 GLY A N 1
ATOM 1506 C CA . GLY A 1 201 ? 2.491 -3.883 57.650 1.00 79.94 201 GLY A CA 1
ATOM 1507 C C . GLY A 1 201 ? 2.282 -4.912 56.529 1.00 79.94 201 GLY A C 1
ATOM 1508 O O . GLY A 1 201 ? 3.083 -4.987 55.595 1.00 79.94 201 GLY A O 1
ATOM 1509 N N . SER A 1 202 ? 1.249 -5.753 56.628 1.00 79.25 202 SER A N 1
ATOM 1510 C CA . SER A 1 202 ? 0.866 -6.716 55.596 1.00 79.25 202 SER A CA 1
ATOM 1511 C C . SER A 1 202 ? -0.119 -6.072 54.623 1.00 79.25 202 SER A C 1
ATOM 1513 O O . SER A 1 202 ? -1.150 -5.535 55.019 1.00 79.25 202 SER A O 1
ATOM 1515 N N . LEU A 1 203 ? 0.190 -6.139 53.327 1.00 73.50 203 LEU A N 1
ATOM 1516 C CA . LEU A 1 203 ? -0.714 -5.705 52.262 1.00 73.50 203 LEU A CA 1
ATOM 1517 C C . LEU A 1 203 ? -1.680 -6.850 51.941 1.00 73.50 203 LEU A C 1
ATOM 1519 O O . LEU A 1 203 ? -1.356 -7.740 51.151 1.00 73.50 203 LEU A O 1
ATOM 1523 N N . GLU A 1 204 ? -2.864 -6.845 52.551 1.00 71.38 204 GLU A N 1
ATOM 1524 C CA . GLU A 1 204 ? -3.934 -7.765 52.164 1.00 71.38 204 GLU A CA 1
ATOM 1525 C C . GLU A 1 204 ? -4.740 -7.170 51.000 1.00 71.38 204 GLU A C 1
ATOM 1527 O O . GLU A 1 204 ? -5.228 -6.039 51.048 1.00 71.38 204 GLU A O 1
ATOM 1532 N N . CYS A 1 205 ? -4.883 -7.939 49.917 1.00 61.78 205 CYS A N 1
ATOM 1533 C CA . CYS A 1 205 ? -5.784 -7.579 48.825 1.00 61.78 205 CYS A CA 1
ATOM 1534 C C . CYS A 1 205 ? -7.227 -7.841 49.269 1.00 61.78 205 CYS A C 1
ATOM 1536 O O . CYS A 1 205 ? -7.573 -8.974 49.610 1.00 61.78 205 CYS A O 1
ATOM 1538 N N . GLN A 1 206 ? -8.074 -6.810 49.248 1.00 66.94 206 GLN A N 1
ATOM 1539 C CA . GLN A 1 206 ? -9.507 -6.987 49.487 1.00 66.94 206 GLN A CA 1
ATOM 1540 C C . GLN A 1 206 ? -10.155 -7.807 48.357 1.00 66.94 206 GLN A C 1
ATOM 1542 O O . GLN A 1 206 ? -9.559 -8.033 47.301 1.00 66.94 206 GLN A O 1
ATOM 1547 N N . ALA A 1 207 ? -11.383 -8.283 48.582 1.00 68.19 207 ALA A N 1
ATOM 1548 C CA . ALA A 1 207 ? -12.139 -8.977 47.544 1.00 68.19 207 ALA A CA 1
ATOM 1549 C C . ALA A 1 207 ? -12.321 -8.061 46.314 1.00 68.19 207 ALA A C 1
ATOM 1551 O O . ALA A 1 207 ? -12.576 -6.868 46.502 1.00 68.19 207 ALA A O 1
ATOM 1552 N N . PRO A 1 208 ? -12.211 -8.590 45.078 1.00 65.75 208 PRO A N 1
ATOM 1553 C CA . PRO A 1 208 ? -12.399 -7.804 43.864 1.00 65.75 208 PRO A CA 1
ATOM 1554 C C . PRO A 1 208 ? -13.726 -7.046 43.900 1.00 65.75 208 PRO A C 1
ATOM 1556 O O . PRO A 1 208 ? -14.764 -7.639 44.209 1.00 65.75 208 PRO A O 1
ATOM 1559 N N . LEU A 1 209 ? -13.699 -5.753 43.578 1.00 71.56 209 LEU A N 1
ATOM 1560 C CA . LEU A 1 209 ? -14.928 -5.002 43.358 1.00 71.56 209 LEU A CA 1
ATOM 1561 C C . LEU A 1 209 ? -15.567 -5.526 42.070 1.00 71.56 209 LEU A C 1
ATOM 1563 O O . LEU A 1 209 ? -14.902 -5.658 41.042 1.00 71.56 209 LEU A O 1
ATOM 1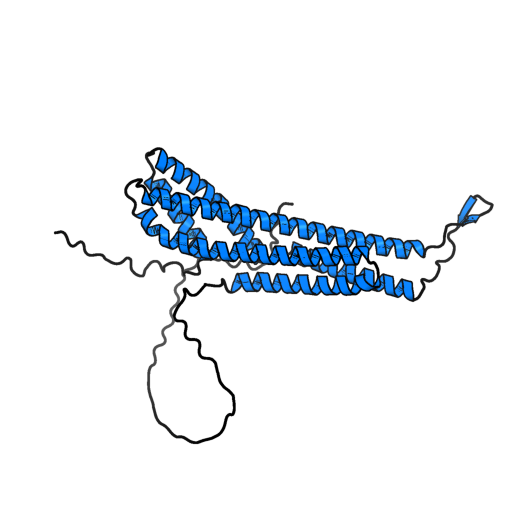567 N N . GLU A 1 210 ? -16.856 -5.863 42.114 1.00 76.25 210 GLU A N 1
ATOM 1568 C CA . GLU A 1 210 ? -17.570 -6.189 40.883 1.00 76.25 210 GLU A CA 1
ATOM 1569 C C . GLU A 1 210 ? -17.608 -4.945 39.989 1.00 76.25 210 GLU A C 1
ATOM 1571 O O . GLU A 1 210 ? -18.093 -3.891 40.402 1.00 76.25 210 GLU A O 1
ATOM 1576 N N . LEU A 1 211 ? -17.109 -5.082 38.756 1.00 76.62 211 LEU A N 1
ATOM 1577 C CA . LEU A 1 211 ? -17.232 -4.056 37.722 1.00 76.62 211 LEU A CA 1
ATOM 1578 C C . LEU A 1 211 ? -18.695 -3.624 37.573 1.00 76.62 211 LEU A C 1
ATOM 1580 O O . LEU A 1 211 ? -19.603 -4.471 37.562 1.00 76.62 211 LEU A O 1
ATOM 1584 N N . SER A 1 212 ? -18.910 -2.321 37.387 1.00 85.94 212 SER A N 1
ATOM 1585 C CA . SER A 1 212 ? -20.231 -1.813 37.030 1.00 85.94 212 SER A CA 1
ATOM 1586 C C . SER A 1 212 ? -20.669 -2.384 35.675 1.00 85.94 212 SER A C 1
ATOM 1588 O O . SER A 1 212 ? -19.841 -2.779 34.849 1.00 85.94 212 SER A O 1
ATOM 1590 N N . ASP A 1 213 ? -21.977 -2.453 35.422 1.00 89.06 213 ASP A N 1
ATOM 1591 C CA . ASP A 1 213 ? -22.477 -2.948 34.132 1.00 89.06 213 ASP A CA 1
ATOM 1592 C C . ASP A 1 213 ? -21.988 -2.086 32.957 1.00 89.06 213 ASP A C 1
ATOM 1594 O O . ASP A 1 213 ? -21.692 -2.623 31.890 1.00 89.06 213 ASP A O 1
ATOM 1598 N N . THR A 1 214 ? -21.804 -0.782 33.188 1.00 89.12 214 THR A N 1
ATOM 1599 C CA . THR A 1 214 ? -21.208 0.155 32.229 1.00 89.12 214 THR A CA 1
ATOM 1600 C C . THR A 1 214 ? -19.756 -0.203 31.917 1.00 89.12 214 THR A C 1
ATOM 1602 O O . THR A 1 214 ? -19.385 -0.278 30.749 1.00 89.12 214 THR A O 1
ATOM 1605 N N . ASP A 1 215 ? -18.935 -0.485 32.933 1.00 89.94 215 ASP A N 1
ATOM 1606 C CA . ASP A 1 215 ? -17.522 -0.830 32.722 1.00 89.94 215 ASP A CA 1
ATOM 1607 C C . ASP A 1 215 ? -17.376 -2.192 32.032 1.00 89.94 215 ASP A C 1
ATOM 1609 O O . ASP A 1 215 ? -16.512 -2.374 31.177 1.00 89.94 215 ASP A O 1
ATOM 1613 N N . LYS A 1 216 ? -18.267 -3.149 32.328 1.00 90.62 216 LYS A N 1
ATOM 1614 C CA . LYS A 1 216 ? -18.322 -4.434 31.610 1.00 90.62 216 LYS A CA 1
ATOM 1615 C C . LYS A 1 216 ? -18.670 -4.253 30.134 1.00 90.62 216 LYS A C 1
ATOM 1617 O O . LYS A 1 216 ? -18.179 -5.005 29.294 1.00 90.62 216 LYS A O 1
ATOM 1622 N N . GLU A 1 217 ? -19.562 -3.322 29.807 1.00 94.25 217 GLU A N 1
ATOM 1623 C CA . GLU A 1 217 ? -19.913 -3.005 28.420 1.00 94.25 217 GLU A CA 1
ATOM 1624 C C . GLU A 1 217 ? -18.753 -2.311 27.698 1.00 94.25 217 GLU A C 1
ATOM 1626 O O . GLU A 1 217 ? -18.377 -2.731 26.602 1.00 94.25 217 GLU A O 1
ATOM 1631 N N . LEU A 1 218 ? -18.121 -1.336 28.355 1.00 93.69 218 LEU A N 1
ATOM 1632 C CA . LEU A 1 218 ? -16.928 -0.646 27.871 1.00 93.69 218 LEU A CA 1
ATOM 1633 C C . LEU A 1 218 ? -15.792 -1.631 27.559 1.00 93.69 218 LEU A C 1
ATOM 1635 O O . LEU A 1 218 ? -15.220 -1.597 26.469 1.00 93.69 218 LEU A O 1
ATOM 1639 N N . GLN A 1 219 ? -15.515 -2.557 28.483 1.00 94.81 219 GLN A N 1
ATOM 1640 C CA . GLN A 1 219 ? -14.509 -3.601 28.305 1.00 94.81 219 GLN A CA 1
ATOM 1641 C C . GLN A 1 219 ? -14.797 -4.449 27.060 1.00 94.81 219 GLN A C 1
ATOM 1643 O O . GLN A 1 219 ? -13.909 -4.650 26.236 1.00 94.81 219 GLN A O 1
ATOM 1648 N N . LYS A 1 220 ? -16.044 -4.906 26.880 1.00 96.19 220 LYS A N 1
ATOM 1649 C CA . LYS A 1 220 ? -16.435 -5.721 25.717 1.00 96.19 220 LYS A CA 1
ATOM 1650 C C . LYS A 1 220 ? -16.240 -4.984 24.397 1.00 96.19 220 LYS A C 1
ATOM 1652 O O . LYS A 1 220 ? -15.832 -5.600 23.416 1.00 96.19 220 LYS A O 1
ATOM 1657 N N . LEU A 1 221 ? -16.551 -3.689 24.352 1.00 97.38 221 LEU A N 1
ATOM 1658 C CA . LEU A 1 221 ? -16.368 -2.871 23.153 1.00 97.38 221 LEU A CA 1
ATOM 1659 C C . LEU A 1 221 ? -14.883 -2.696 22.818 1.00 97.38 221 LEU A C 1
ATOM 1661 O O . LEU A 1 221 ? -14.500 -2.842 21.658 1.00 97.38 221 LEU A O 1
ATOM 1665 N N . LEU A 1 222 ? -14.037 -2.457 23.821 1.00 97.25 222 LEU A N 1
ATOM 1666 C CA . LEU A 1 222 ? -12.587 -2.375 23.633 1.00 97.25 222 LEU A CA 1
ATOM 1667 C C . LEU A 1 222 ? -11.985 -3.721 23.190 1.00 97.25 222 LEU A C 1
ATOM 1669 O O . LEU A 1 222 ? -11.183 -3.756 22.259 1.00 97.25 222 LEU A O 1
ATOM 1673 N N . GLU A 1 223 ? -12.410 -4.838 23.786 1.00 97.69 223 GLU A N 1
ATOM 1674 C CA . GLU A 1 223 ? -11.999 -6.190 23.374 1.00 97.69 223 GLU A CA 1
ATOM 1675 C C . GLU A 1 223 ? -12.441 -6.510 21.935 1.00 97.69 223 GLU A C 1
ATOM 1677 O O . GLU A 1 223 ? -11.688 -7.107 21.160 1.00 97.69 223 GLU A O 1
ATOM 1682 N N . LEU A 1 224 ? -13.646 -6.080 21.544 1.00 97.75 224 LEU A N 1
ATOM 1683 C CA . LEU A 1 224 ? -14.143 -6.222 20.176 1.00 97.75 224 LEU A CA 1
ATOM 1684 C C . LEU A 1 224 ? -13.310 -5.390 19.189 1.00 97.75 224 LEU A C 1
ATOM 1686 O O . LEU A 1 224 ? -12.931 -5.896 18.129 1.00 97.75 224 LEU A O 1
ATOM 1690 N N . ALA A 1 225 ? -12.983 -4.143 19.545 1.00 98.06 225 ALA A N 1
ATOM 1691 C CA . ALA A 1 225 ? -12.101 -3.288 18.757 1.00 98.06 225 ALA A CA 1
ATOM 1692 C C . ALA A 1 225 ? -10.721 -3.936 18.575 1.00 98.06 225 ALA A C 1
ATOM 1694 O O . ALA A 1 225 ? -10.232 -4.027 17.449 1.00 98.06 225 ALA A O 1
ATOM 1695 N N . LEU A 1 226 ? -10.130 -4.456 19.654 1.00 97.94 226 LEU A N 1
ATOM 1696 C CA . LEU A 1 226 ? -8.845 -5.152 19.628 1.00 97.94 226 LEU A CA 1
ATOM 1697 C C . LEU A 1 226 ? -8.873 -6.364 18.686 1.00 97.94 226 LEU A C 1
ATOM 1699 O O . LEU A 1 226 ? -8.002 -6.508 17.831 1.00 97.94 226 LEU A O 1
ATOM 1703 N N . MET A 1 227 ? -9.915 -7.195 18.771 1.00 98.31 227 MET A N 1
ATOM 1704 C CA . MET A 1 227 ? -10.081 -8.359 17.894 1.00 98.31 227 MET A CA 1
ATOM 1705 C C . MET A 1 227 ? -10.152 -7.966 16.409 1.00 98.31 227 MET A C 1
ATOM 1707 O O . MET A 1 227 ? -9.595 -8.654 15.547 1.00 98.31 227 MET A O 1
ATOM 1711 N N . HIS A 1 228 ? -10.804 -6.846 16.088 1.00 98.19 228 HIS A N 1
ATOM 1712 C CA . HIS A 1 228 ? -10.850 -6.333 14.720 1.00 98.19 228 HIS A CA 1
ATOM 1713 C C . HIS A 1 228 ? -9.526 -5.707 14.265 1.00 98.19 228 HIS A C 1
ATOM 1715 O O . HIS A 1 228 ? -9.146 -5.931 13.114 1.00 98.19 228 HIS A O 1
ATOM 1721 N N . LEU A 1 229 ? -8.808 -5.002 15.145 1.00 98.12 229 LEU A N 1
ATOM 1722 C CA . LEU A 1 229 ? -7.461 -4.476 14.887 1.00 98.12 229 LEU A CA 1
ATOM 1723 C C . LEU A 1 229 ? -6.465 -5.604 14.595 1.00 98.12 229 LEU A C 1
ATOM 1725 O O . LEU A 1 229 ? -5.778 -5.560 13.576 1.00 98.12 229 LEU A O 1
ATOM 1729 N N . ASP A 1 230 ? -6.471 -6.667 15.398 1.00 98.00 230 ASP A N 1
ATOM 1730 C CA . ASP A 1 230 ? -5.687 -7.881 15.141 1.00 98.00 230 ASP A CA 1
ATOM 1731 C C . ASP A 1 230 ? -6.045 -8.504 13.790 1.00 98.00 230 ASP A C 1
ATOM 1733 O O . ASP A 1 230 ? -5.177 -8.940 13.030 1.00 98.00 230 ASP A O 1
ATOM 1737 N N . GLY A 1 231 ? -7.337 -8.522 13.457 1.00 97.19 231 GLY A N 1
ATOM 1738 C CA . GLY A 1 231 ? -7.814 -8.970 12.156 1.00 97.19 231 GLY A CA 1
ATOM 1739 C C . GLY A 1 231 ? -7.278 -8.130 10.993 1.00 97.19 231 GLY A C 1
ATOM 1740 O O . GLY A 1 231 ? -6.989 -8.693 9.941 1.00 97.19 231 GLY A O 1
ATOM 1741 N N . ILE A 1 232 ? -7.141 -6.811 11.159 1.00 97.38 232 ILE A N 1
ATOM 1742 C CA . ILE A 1 232 ? -6.532 -5.925 10.154 1.00 97.38 232 ILE A CA 1
ATOM 1743 C C . ILE A 1 232 ? -5.043 -6.238 10.017 1.00 97.38 232 ILE A C 1
ATOM 1745 O O . ILE A 1 232 ? -4.571 -6.432 8.899 1.00 97.38 232 ILE A O 1
ATOM 1749 N N . CYS A 1 233 ? -4.320 -6.348 11.135 1.00 97.06 233 CYS A N 1
ATOM 1750 C CA . CYS A 1 233 ? -2.897 -6.686 11.136 1.00 97.06 233 CYS A CA 1
ATOM 1751 C C . CYS A 1 233 ? -2.632 -8.006 10.407 1.00 97.06 233 CYS A C 1
ATOM 1753 O O . CYS A 1 233 ? -1.748 -8.054 9.562 1.00 97.06 233 CYS A O 1
ATOM 1755 N N . ARG A 1 234 ? -3.452 -9.042 10.630 1.00 96.19 234 ARG A N 1
ATOM 1756 C CA . ARG A 1 234 ? -3.334 -10.313 9.893 1.00 96.19 234 ARG A CA 1
ATOM 1757 C C . ARG A 1 234 ? -3.532 -10.144 8.391 1.00 96.19 234 ARG A C 1
ATOM 1759 O O . ARG A 1 234 ? -2.721 -10.643 7.625 1.00 96.19 234 ARG A O 1
ATOM 1766 N N . VAL A 1 235 ? -4.555 -9.400 7.963 1.00 94.81 235 VAL A N 1
ATOM 1767 C CA . VAL A 1 235 ? -4.789 -9.126 6.529 1.00 94.81 235 VAL A CA 1
ATOM 1768 C C . VAL A 1 235 ? -3.599 -8.386 5.901 1.00 94.81 235 VAL A C 1
ATOM 1770 O O . VAL A 1 235 ? -3.221 -8.667 4.765 1.00 94.81 235 VAL A O 1
ATOM 1773 N N . LEU A 1 236 ? -2.984 -7.460 6.639 1.00 94.12 236 LEU A N 1
ATOM 1774 C CA . LEU A 1 236 ? -1.792 -6.726 6.207 1.00 94.12 236 LEU A CA 1
ATOM 1775 C C . LEU A 1 236 ? -0.510 -7.586 6.243 1.00 94.12 23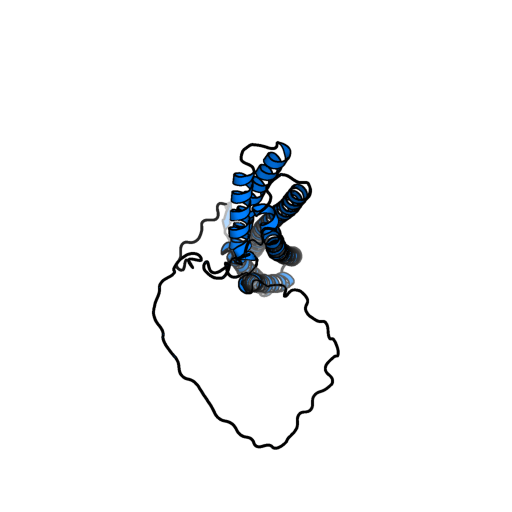6 LEU A C 1
ATOM 1777 O O . LEU A 1 236 ? 0.409 -7.380 5.453 1.00 94.12 236 LEU A O 1
ATOM 1781 N N . GLU A 1 237 ? -0.405 -8.553 7.143 1.00 93.38 237 GLU A N 1
ATOM 1782 C CA . GLU A 1 237 ? 0.762 -9.436 7.241 1.00 93.38 237 GLU A CA 1
ATOM 1783 C C . GLU A 1 237 ? 0.718 -10.580 6.223 1.00 93.38 237 GLU A C 1
ATOM 1785 O O . GLU A 1 237 ? 1.759 -10.965 5.692 1.00 93.38 237 GLU A O 1
ATOM 1790 N N . GLU A 1 238 ? -0.475 -11.090 5.911 1.00 88.94 238 GLU A N 1
ATOM 1791 C CA . GLU A 1 238 ? -0.682 -12.178 4.948 1.00 88.94 238 GLU A CA 1
ATOM 1792 C C . GLU A 1 238 ? -0.400 -11.764 3.495 1.00 88.94 238 GLU A C 1
ATOM 1794 O O . GLU A 1 238 ? -0.309 -12.643 2.645 1.00 88.94 238 GLU A O 1
ATOM 1799 N N . CYS A 1 239 ? -0.189 -10.465 3.232 1.00 79.75 239 CYS A N 1
ATOM 1800 C CA . CYS A 1 239 ? 0.157 -9.866 1.938 1.00 79.75 239 CYS A CA 1
ATOM 1801 C C . CYS A 1 239 ? -0.662 -10.402 0.759 1.00 79.75 239 CYS A C 1
ATOM 1803 O O . CYS A 1 239 ? -0.328 -11.425 0.164 1.00 79.75 239 CYS A O 1
ATOM 1805 N N . SER A 1 240 ? -1.671 -9.640 0.336 1.00 82.12 240 SER A N 1
ATOM 1806 C CA . SER A 1 240 ? -2.427 -9.976 -0.874 1.00 82.12 240 SER A CA 1
ATOM 1807 C C . SER A 1 240 ? -1.523 -10.107 -2.115 1.00 82.12 240 SER A C 1
ATOM 1809 O O . SER A 1 240 ? -0.443 -9.502 -2.197 1.00 82.12 240 SER A O 1
ATOM 1811 N N . ASP A 1 241 ? -1.976 -10.880 -3.105 1.00 80.69 241 ASP A N 1
ATOM 1812 C CA . ASP A 1 241 ? -1.245 -11.134 -4.354 1.00 80.69 241 ASP A CA 1
ATOM 1813 C C . ASP A 1 241 ? -0.863 -9.829 -5.075 1.00 80.69 241 ASP A C 1
ATOM 1815 O O . ASP A 1 241 ? 0.192 -9.737 -5.708 1.00 80.69 241 ASP A O 1
ATOM 1819 N N . PHE A 1 242 ? -1.690 -8.791 -4.944 1.00 86.12 242 PHE A N 1
ATOM 1820 C CA . PHE A 1 242 ? -1.428 -7.444 -5.428 1.00 86.12 242 PHE A CA 1
ATOM 1821 C C . PHE A 1 242 ? -0.132 -6.866 -4.851 1.00 86.12 242 PHE A C 1
ATOM 1823 O O . PHE A 1 242 ? 0.698 -6.367 -5.611 1.00 86.12 242 PHE A O 1
ATOM 1830 N N . TRP A 1 243 ? 0.073 -6.941 -3.533 1.00 88.50 243 TRP A N 1
ATOM 1831 C CA . TRP A 1 243 ? 1.261 -6.382 -2.880 1.00 88.50 243 TRP A CA 1
ATOM 1832 C C . TRP A 1 243 ? 2.529 -7.137 -3.275 1.00 88.50 243 TRP A C 1
ATOM 1834 O O . TRP A 1 243 ? 3.574 -6.524 -3.505 1.00 88.50 243 TRP A O 1
ATOM 1844 N N . LEU A 1 244 ? 2.426 -8.460 -3.427 1.00 87.94 244 LEU A N 1
ATOM 1845 C CA . LEU A 1 244 ? 3.516 -9.296 -3.931 1.00 87.94 244 LEU A CA 1
ATOM 1846 C C . LEU A 1 244 ? 3.869 -8.943 -5.380 1.00 87.94 244 LEU A C 1
ATOM 1848 O O . LEU A 1 244 ? 5.044 -8.780 -5.712 1.00 87.94 244 LEU A O 1
ATOM 1852 N N . MET A 1 245 ? 2.858 -8.767 -6.232 1.00 88.56 245 MET A N 1
ATOM 1853 C CA . MET A 1 245 ? 3.036 -8.346 -7.619 1.00 88.56 245 MET A CA 1
ATOM 1854 C C . MET A 1 245 ? 3.648 -6.943 -7.714 1.00 88.56 245 MET A C 1
ATOM 1856 O O . MET A 1 245 ? 4.584 -6.743 -8.487 1.00 88.56 245 MET A O 1
ATOM 1860 N N . LEU A 1 246 ? 3.193 -5.990 -6.895 1.00 89.44 246 LEU A N 1
ATOM 1861 C CA . LEU A 1 246 ? 3.745 -4.636 -6.858 1.00 89.44 246 LEU A CA 1
ATOM 1862 C C . LEU A 1 246 ? 5.210 -4.637 -6.402 1.00 89.44 246 LEU A C 1
ATOM 1864 O O . LEU A 1 246 ? 6.035 -3.914 -6.963 1.00 89.44 246 LEU A O 1
ATOM 1868 N N . HIS A 1 247 ? 5.559 -5.476 -5.425 1.00 90.50 247 HIS A N 1
ATOM 1869 C CA . HIS A 1 247 ? 6.942 -5.628 -4.987 1.00 90.50 247 HIS A CA 1
ATOM 1870 C C . HIS A 1 247 ? 7.829 -6.254 -6.072 1.00 90.50 247 HIS A C 1
ATOM 1872 O O . HIS A 1 247 ? 8.936 -5.773 -6.321 1.00 90.50 247 HIS A O 1
ATOM 1878 N N . GLU A 1 248 ? 7.352 -7.287 -6.768 1.00 89.75 248 GLU A N 1
ATOM 1879 C CA . GLU A 1 248 ? 8.083 -7.849 -7.907 1.00 89.75 248 GLU A CA 1
ATOM 1880 C C . GLU A 1 248 ? 8.255 -6.800 -9.018 1.00 89.75 248 GLU A C 1
ATOM 1882 O O . GLU A 1 248 ? 9.347 -6.658 -9.574 1.00 89.75 248 GLU A O 1
ATOM 1887 N N . ALA A 1 249 ? 7.223 -5.995 -9.292 1.00 89.56 249 ALA A N 1
ATOM 1888 C CA . ALA A 1 249 ? 7.310 -4.878 -10.224 1.00 89.56 249 ALA A CA 1
ATOM 1889 C C . ALA A 1 249 ? 8.385 -3.862 -9.811 1.00 89.56 249 ALA A C 1
ATOM 1891 O O . ALA A 1 249 ? 9.218 -3.498 -10.639 1.00 89.56 249 ALA A O 1
ATOM 1892 N N . GLU A 1 250 ? 8.441 -3.463 -8.538 1.00 92.75 250 GLU A N 1
ATOM 1893 C CA . GLU A 1 250 ? 9.495 -2.594 -7.993 1.00 92.75 250 GLU A CA 1
ATOM 1894 C C . GLU A 1 250 ? 10.900 -3.171 -8.255 1.00 92.75 250 GLU A C 1
ATOM 1896 O O . GLU A 1 250 ? 11.798 -2.466 -8.731 1.00 92.75 250 GLU A O 1
ATOM 1901 N N . LEU A 1 251 ? 11.105 -4.467 -7.987 1.00 91.25 251 LEU A N 1
ATOM 1902 C CA . LEU A 1 251 ? 12.397 -5.130 -8.186 1.00 91.25 251 LEU A CA 1
ATOM 1903 C C . LEU A 1 251 ? 12.820 -5.157 -9.659 1.00 91.25 251 LEU A C 1
ATOM 1905 O O . LEU A 1 251 ? 14.006 -4.984 -9.964 1.00 91.25 251 LEU A O 1
ATOM 1909 N N . GLN A 1 252 ? 11.877 -5.377 -10.572 1.00 91.50 252 GLN A N 1
ATOM 1910 C CA . GLN A 1 252 ? 12.139 -5.399 -12.011 1.00 91.50 252 GLN A CA 1
ATOM 1911 C C . GLN A 1 252 ? 12.346 -3.990 -12.580 1.00 91.50 252 GLN A C 1
ATOM 1913 O O . GLN A 1 252 ? 13.280 -3.787 -13.358 1.00 91.50 252 GLN A O 1
ATOM 1918 N N . LEU A 1 253 ? 11.574 -2.996 -12.129 1.00 91.69 253 LEU A N 1
ATOM 1919 C CA . LEU A 1 253 ? 11.771 -1.586 -12.480 1.00 91.69 253 LEU A CA 1
ATOM 1920 C C . LEU A 1 253 ? 13.177 -1.115 -12.097 1.00 91.69 253 LEU A C 1
ATOM 1922 O O . LEU A 1 253 ? 13.866 -0.515 -12.916 1.00 91.69 253 LEU A O 1
ATOM 1926 N N . ARG A 1 254 ? 13.671 -1.496 -10.913 1.00 92.31 254 ARG A N 1
ATOM 1927 C CA . ARG A 1 254 ? 15.049 -1.200 -10.487 1.00 92.31 254 ARG A CA 1
ATOM 1928 C C . ARG A 1 254 ? 16.111 -1.818 -11.403 1.00 92.31 254 ARG A C 1
ATOM 1930 O O . ARG A 1 254 ? 17.197 -1.260 -11.572 1.00 92.31 254 ARG A O 1
ATOM 1937 N N . LYS A 1 255 ? 15.857 -3.005 -11.967 1.00 91.75 255 LYS A N 1
ATOM 1938 C CA . LYS A 1 255 ? 16.768 -3.625 -12.947 1.00 91.75 255 LYS A CA 1
ATOM 1939 C C . LYS A 1 255 ? 16.739 -2.847 -14.262 1.00 91.75 255 LYS A C 1
ATOM 1941 O O . LYS A 1 255 ? 17.804 -2.508 -14.777 1.00 91.75 255 LYS A O 1
ATOM 1946 N N . LEU A 1 256 ? 15.545 -2.523 -14.756 1.00 90.62 256 LEU A N 1
ATOM 1947 C CA . LEU A 1 256 ? 15.349 -1.748 -15.9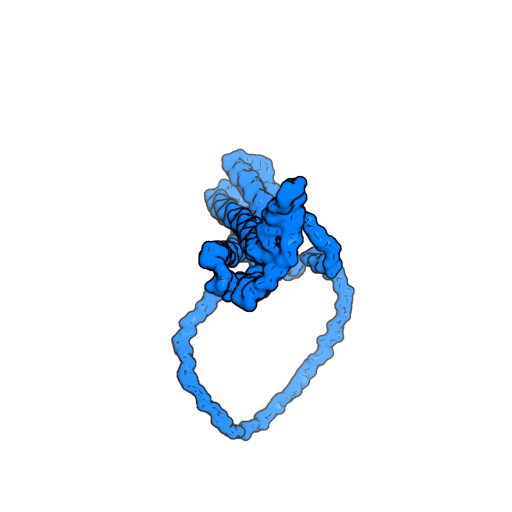82 1.00 90.62 256 LEU A CA 1
ATOM 1948 C C . LEU A 1 256 ? 15.950 -0.342 -15.892 1.00 90.62 256 LEU A C 1
ATOM 1950 O O . LEU A 1 256 ? 16.566 0.119 -16.847 1.00 90.62 256 LEU A O 1
ATOM 1954 N N . GLU A 1 257 ? 15.850 0.316 -14.740 1.00 91.50 257 GLU A N 1
ATOM 1955 C CA . GLU A 1 257 ? 16.454 1.625 -14.488 1.00 91.50 257 GLU A CA 1
ATOM 1956 C C . GLU A 1 257 ? 17.984 1.584 -14.662 1.00 91.50 257 GLU A C 1
ATOM 1958 O O . GLU A 1 257 ? 18.568 2.411 -15.370 1.00 91.50 257 GLU A O 1
ATOM 1963 N N . LYS A 1 258 ? 18.648 0.574 -14.082 1.00 90.56 258 LYS A N 1
ATOM 1964 C CA . LYS A 1 258 ? 20.106 0.382 -14.209 1.00 90.56 258 LYS A CA 1
ATOM 1965 C C . LYS A 1 258 ? 20.532 0.134 -15.651 1.00 90.56 258 LYS A C 1
ATOM 1967 O O . LYS A 1 258 ? 21.574 0.624 -16.095 1.00 90.56 258 LYS A O 1
ATOM 1972 N N . GLU A 1 259 ? 19.746 -0.644 -16.383 1.00 89.38 259 GLU A N 1
ATOM 1973 C CA . GLU A 1 259 ? 20.028 -0.942 -17.783 1.00 89.38 259 GLU A CA 1
ATOM 1974 C C . GLU A 1 259 ? 19.780 0.256 -18.685 1.00 89.38 259 GLU A C 1
ATOM 1976 O O . GLU A 1 259 ? 20.614 0.541 -19.539 1.00 89.38 259 GLU A O 1
ATOM 1981 N N . SER A 1 260 ? 18.717 1.015 -18.432 1.00 88.94 260 SER A N 1
ATOM 1982 C CA . SER A 1 260 ? 18.449 2.273 -19.121 1.00 88.94 260 SER A CA 1
ATOM 1983 C C . SER A 1 260 ? 19.556 3.307 -18.877 1.00 88.94 260 SER A C 1
ATOM 1985 O O . SER A 1 260 ? 20.027 3.958 -19.811 1.00 88.94 260 SER A O 1
ATOM 1987 N N . THR A 1 261 ? 20.079 3.382 -17.649 1.00 88.75 261 THR A N 1
ATOM 1988 C CA . THR A 1 261 ? 21.237 4.231 -17.314 1.00 88.75 261 THR A CA 1
ATOM 1989 C C . THR A 1 261 ? 22.485 3.803 -18.092 1.00 88.75 261 THR A C 1
ATOM 1991 O O . THR A 1 261 ? 23.193 4.632 -18.668 1.00 88.75 261 THR A O 1
ATOM 1994 N N . SER A 1 262 ? 22.733 2.492 -18.160 1.00 88.19 262 SER A N 1
ATOM 1995 C CA . SER A 1 262 ? 23.860 1.921 -18.908 1.00 88.19 262 SER A CA 1
ATOM 1996 C C . SER A 1 262 ? 23.736 2.182 -20.413 1.00 88.19 262 SER A C 1
ATOM 1998 O O . SER A 1 262 ? 24.712 2.568 -21.058 1.00 88.19 262 SER A O 1
ATOM 2000 N N . LEU A 1 263 ? 22.532 2.025 -20.970 1.00 87.44 263 LEU A N 1
ATOM 2001 C CA . LEU A 1 263 ? 22.230 2.292 -22.374 1.00 87.44 263 LEU A CA 1
ATOM 2002 C C . LEU A 1 263 ? 22.394 3.781 -22.701 1.00 87.44 263 LEU A C 1
ATOM 2004 O O . LEU A 1 263 ? 23.052 4.127 -23.680 1.00 87.44 263 LEU A O 1
ATOM 2008 N N . SER A 1 264 ? 21.883 4.664 -21.843 1.00 87.06 264 SER A N 1
ATOM 2009 C CA . SER A 1 264 ? 22.040 6.117 -21.968 1.00 87.06 264 SER A CA 1
ATOM 2010 C C . SER A 1 264 ? 23.512 6.534 -21.971 1.00 87.06 264 SER A C 1
ATOM 2012 O O . SER A 1 264 ? 23.928 7.370 -22.774 1.00 87.06 264 SER A O 1
ATOM 2014 N N . HIS A 1 265 ? 24.332 5.925 -21.111 1.00 86.69 265 HIS A N 1
ATOM 2015 C CA . HIS A 1 265 ? 25.775 6.154 -21.101 1.00 86.69 265 HIS A CA 1
ATOM 2016 C C . HIS A 1 265 ? 26.446 5.659 -22.394 1.00 86.69 265 HIS A C 1
ATOM 2018 O O . HIS A 1 265 ? 27.248 6.385 -22.987 1.00 86.69 265 HIS A O 1
ATOM 2024 N N . ALA A 1 266 ? 26.105 4.454 -22.866 1.00 85.94 266 ALA A N 1
ATOM 2025 C CA . ALA A 1 266 ? 26.634 3.901 -24.116 1.00 85.94 266 ALA A CA 1
ATOM 2026 C C . ALA A 1 266 ? 26.275 4.767 -25.337 1.00 85.94 266 ALA A C 1
ATOM 2028 O O . ALA A 1 266 ? 27.123 4.979 -26.205 1.00 85.94 266 ALA A O 1
ATOM 2029 N N . LEU A 1 267 ? 25.057 5.323 -25.369 1.00 84.69 267 LEU A N 1
ATOM 2030 C CA . LEU A 1 267 ? 24.599 6.258 -26.401 1.00 84.69 267 LEU A CA 1
ATOM 2031 C C . LEU A 1 267 ? 25.418 7.555 -26.413 1.00 84.69 267 LEU A C 1
ATOM 2033 O O . LEU A 1 267 ? 25.832 7.996 -27.480 1.00 84.69 267 LEU A O 1
ATOM 2037 N N . ARG A 1 268 ? 25.697 8.144 -25.242 1.00 84.50 268 ARG A N 1
ATOM 2038 C CA . ARG A 1 268 ? 26.477 9.395 -25.126 1.00 84.50 268 ARG A CA 1
ATOM 2039 C C . ARG A 1 268 ? 27.954 9.225 -25.471 1.00 84.50 268 ARG A C 1
ATOM 2041 O O . ARG A 1 268 ? 28.584 10.153 -25.961 1.00 84.50 268 ARG A O 1
ATOM 2048 N N . THR A 1 269 ? 28.512 8.057 -25.172 1.00 85.06 269 THR A N 1
ATOM 2049 C CA . THR A 1 269 ? 29.943 7.768 -25.356 1.00 85.06 269 THR A CA 1
ATOM 2050 C C . THR A 1 269 ? 30.258 7.090 -26.687 1.00 85.06 269 THR A C 1
ATOM 2052 O O . THR A 1 269 ? 31.424 6.816 -26.957 1.00 85.06 269 THR A O 1
ATOM 2055 N N . HIS A 1 270 ? 29.241 6.813 -27.514 1.00 78.44 270 HIS A N 1
ATOM 2056 C CA . HIS A 1 270 ? 29.360 6.001 -28.730 1.00 78.44 270 HIS A CA 1
ATOM 2057 C C . HIS A 1 270 ? 30.145 4.700 -28.486 1.00 78.44 270 HIS A C 1
ATOM 2059 O O . HIS A 1 270 ? 30.966 4.281 -29.306 1.00 78.44 270 HIS A O 1
ATOM 2065 N N . ALA A 1 271 ? 29.923 4.081 -27.323 1.00 76.94 271 ALA A N 1
ATOM 2066 C CA . ALA A 1 271 ? 30.722 2.950 -26.885 1.00 76.94 271 ALA A CA 1
ATOM 2067 C C . ALA A 1 271 ? 30.546 1.741 -27.827 1.00 76.94 271 ALA A C 1
ATOM 2069 O O . ALA A 1 271 ? 29.422 1.443 -28.258 1.00 76.94 271 ALA A O 1
ATOM 2070 N N . PRO A 1 272 ? 31.626 0.988 -28.118 1.00 74.25 272 PRO A N 1
ATOM 2071 C CA . PRO A 1 272 ? 31.497 -0.299 -28.786 1.00 74.25 272 PRO A CA 1
ATOM 2072 C C . PRO A 1 272 ? 30.619 -1.218 -27.922 1.00 74.25 272 PRO A C 1
ATOM 2074 O O . PRO A 1 272 ? 30.865 -1.378 -26.730 1.00 74.25 272 PRO A O 1
ATOM 2077 N N . GLY A 1 273 ? 29.572 -1.800 -28.515 1.00 77.62 273 GLY A N 1
ATOM 2078 C CA . GLY A 1 273 ? 28.607 -2.646 -27.796 1.00 77.62 273 GLY A CA 1
ATOM 2079 C C . GLY A 1 273 ? 27.220 -2.033 -27.572 1.00 77.62 273 GLY A C 1
ATOM 2080 O O . GLY A 1 273 ? 26.384 -2.683 -26.946 1.00 77.62 273 GLY A O 1
ATOM 2081 N N . LEU A 1 274 ? 26.931 -0.848 -28.127 1.00 79.62 274 LEU A N 1
ATOM 2082 C CA . LEU A 1 274 ? 25.596 -0.230 -28.087 1.00 79.62 274 LEU A CA 1
ATOM 2083 C C . LEU A 1 274 ? 24.471 -1.195 -28.505 1.00 79.62 274 LEU A C 1
ATOM 2085 O O . LEU A 1 274 ? 23.449 -1.275 -27.831 1.00 79.62 274 LEU A O 1
ATOM 2089 N N . ASN A 1 275 ? 24.679 -1.974 -29.571 1.00 80.50 275 ASN A N 1
ATOM 2090 C CA . ASN A 1 275 ? 23.680 -2.928 -30.062 1.00 80.50 275 ASN A CA 1
ATOM 2091 C C . ASN A 1 275 ? 23.382 -4.032 -29.037 1.00 80.50 275 ASN A C 1
ATOM 2093 O O . ASN A 1 275 ? 22.227 -4.397 -28.852 1.00 80.50 275 ASN A O 1
ATOM 2097 N N . ALA A 1 276 ? 24.407 -4.526 -28.335 1.00 84.31 27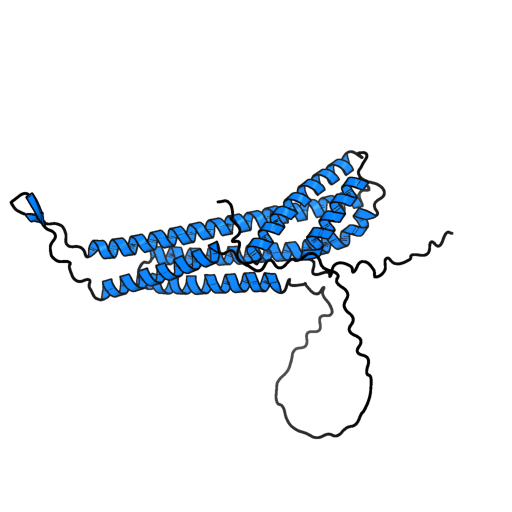6 ALA A N 1
ATOM 2098 C CA . ALA A 1 276 ? 24.232 -5.541 -27.299 1.00 84.31 276 ALA A CA 1
ATOM 2099 C C . ALA A 1 276 ? 23.508 -4.968 -26.069 1.00 84.31 276 ALA A C 1
ATOM 2101 O O . ALA A 1 276 ? 22.621 -5.618 -25.519 1.00 84.31 276 ALA A O 1
ATOM 2102 N N . ALA A 1 277 ? 23.840 -3.735 -25.667 1.00 82.94 277 ALA A N 1
ATOM 2103 C CA . ALA A 1 277 ? 23.156 -3.042 -24.576 1.00 82.94 277 ALA A CA 1
ATOM 2104 C C . ALA A 1 277 ? 21.683 -2.744 -24.913 1.00 82.94 277 ALA A C 1
ATOM 2106 O O . ALA A 1 277 ? 20.810 -2.994 -24.085 1.00 82.94 277 ALA A O 1
ATOM 2107 N N . SER A 1 278 ? 21.406 -2.272 -26.135 1.00 84.25 278 SER A N 1
ATOM 2108 C CA . SER A 1 278 ? 20.044 -2.011 -26.620 1.00 84.25 278 SER A CA 1
ATOM 2109 C C . SER A 1 278 ? 19.222 -3.296 -26.687 1.00 84.25 278 SER A C 1
ATOM 2111 O O . SER A 1 278 ? 18.108 -3.340 -26.170 1.00 84.25 278 SER A O 1
ATOM 2113 N N . GLN A 1 279 ? 19.787 -4.375 -27.242 1.00 85.25 279 GLN A N 1
ATOM 2114 C CA . GLN A 1 279 ? 19.105 -5.665 -27.325 1.00 85.25 279 GLN A CA 1
ATOM 2115 C C . GLN A 1 279 ? 18.757 -6.207 -25.936 1.00 85.25 279 GLN A C 1
ATOM 2117 O O . GLN A 1 279 ? 17.613 -6.593 -25.709 1.00 85.25 279 GLN A O 1
ATOM 2122 N N . LYS A 1 280 ? 19.706 -6.173 -24.993 1.00 87.38 280 LYS A N 1
ATOM 2123 C CA . LYS A 1 280 ? 19.471 -6.619 -23.615 1.00 87.38 280 LYS A CA 1
ATOM 2124 C C . LYS A 1 280 ? 18.353 -5.817 -22.939 1.00 87.38 280 LYS A C 1
ATOM 2126 O O . LYS A 1 280 ? 17.441 -6.405 -22.365 1.00 87.38 280 LYS A O 1
ATOM 2131 N N . PHE A 1 281 ? 18.398 -4.488 -23.054 1.00 87.25 281 PHE A N 1
ATOM 2132 C CA . PHE A 1 281 ? 17.354 -3.613 -22.522 1.00 87.25 281 PHE A CA 1
ATOM 2133 C C . PHE A 1 281 ? 15.985 -3.938 -23.139 1.00 87.25 281 PHE A C 1
ATOM 2135 O O . PHE A 1 281 ? 15.007 -4.108 -22.418 1.00 87.25 281 PHE A O 1
ATOM 2142 N N . CYS A 1 282 ? 15.918 -4.115 -24.461 1.00 86.19 282 CYS A N 1
ATOM 2143 C CA . CYS A 1 282 ? 14.684 -4.466 -25.164 1.00 86.19 282 CYS A CA 1
ATOM 2144 C C . CYS A 1 282 ? 14.121 -5.831 -24.747 1.00 86.19 282 CYS A C 1
ATOM 2146 O O . CYS A 1 282 ? 12.908 -5.974 -24.603 1.00 86.19 282 CYS A O 1
ATOM 2148 N N . GLU A 1 283 ? 14.975 -6.837 -24.547 1.00 87.00 283 GLU A N 1
ATOM 2149 C CA . GLU A 1 283 ? 14.560 -8.163 -24.078 1.00 87.00 283 GLU A CA 1
ATOM 2150 C C . GLU A 1 283 ? 13.947 -8.093 -22.676 1.00 87.00 283 GLU A C 1
ATOM 2152 O O . GLU A 1 283 ? 12.905 -8.703 -22.428 1.00 87.00 283 GLU A O 1
ATOM 2157 N N . HIS A 1 284 ? 14.529 -7.297 -21.779 1.00 85.75 284 HIS A N 1
ATOM 2158 C CA . HIS A 1 284 ? 13.979 -7.095 -20.442 1.00 85.75 284 HIS A CA 1
ATOM 2159 C C . HIS A 1 284 ? 12.701 -6.256 -20.437 1.00 85.75 284 HIS A C 1
ATOM 2161 O O . HIS A 1 284 ? 11.749 -6.636 -19.759 1.00 85.75 284 HIS A O 1
ATOM 2167 N N . VAL A 1 285 ? 12.631 -5.179 -21.226 1.00 86.44 285 VAL A N 1
ATOM 2168 C CA . VAL A 1 285 ? 11.402 -4.391 -21.430 1.00 86.44 285 VAL A CA 1
ATOM 2169 C C . VAL A 1 285 ? 10.285 -5.301 -21.937 1.00 86.44 285 VAL A C 1
ATOM 2171 O O . VAL A 1 285 ? 9.196 -5.306 -21.372 1.00 86.44 285 VAL A O 1
ATOM 2174 N N . LYS A 1 286 ? 10.562 -6.137 -22.945 1.00 86.75 286 LYS A N 1
ATOM 2175 C CA . LYS A 1 286 ? 9.591 -7.088 -23.497 1.00 86.75 286 LYS A CA 1
ATOM 2176 C C . LYS A 1 286 ? 9.147 -8.131 -22.473 1.00 86.75 286 LYS A C 1
ATOM 2178 O O . LYS A 1 286 ? 7.957 -8.410 -22.380 1.00 86.75 286 LYS A O 1
ATOM 2183 N N . SER A 1 287 ? 10.092 -8.718 -21.738 1.00 85.31 287 SER A N 1
ATOM 2184 C CA . SER A 1 287 ? 9.811 -9.743 -20.727 1.00 85.31 287 SER A CA 1
ATOM 2185 C C . SER A 1 287 ? 8.953 -9.185 -19.592 1.00 85.31 287 SER A C 1
ATOM 2187 O O . SER A 1 287 ? 7.917 -9.751 -19.260 1.00 85.31 287 SER A O 1
ATOM 2189 N N . PHE A 1 288 ? 9.347 -8.034 -19.045 1.00 83.69 288 PHE A N 1
ATOM 2190 C CA . PHE A 1 288 ? 8.660 -7.401 -17.929 1.00 83.69 288 PHE A CA 1
ATOM 2191 C C . PHE A 1 288 ? 7.302 -6.838 -18.350 1.00 83.69 288 PHE A C 1
ATOM 2193 O O . PHE A 1 288 ? 6.266 -7.289 -17.873 1.00 83.69 288 PHE A O 1
ATOM 2200 N N . PHE A 1 289 ? 7.277 -5.893 -19.290 1.00 84.25 289 PHE A N 1
ATOM 2201 C CA . PHE A 1 289 ? 6.045 -5.210 -19.681 1.00 84.25 289 PHE A CA 1
ATOM 2202 C C . PHE A 1 289 ? 5.095 -6.086 -20.502 1.00 84.25 289 PHE A C 1
ATOM 2204 O O . PHE A 1 289 ? 3.901 -5.798 -20.557 1.00 84.25 289 PHE A O 1
ATOM 2211 N N . GLY A 1 290 ? 5.570 -7.195 -21.077 1.00 74.19 290 GLY A N 1
ATOM 2212 C CA . GLY A 1 290 ? 4.701 -8.220 -21.658 1.00 74.19 290 GLY A CA 1
ATOM 2213 C C . GLY A 1 290 ? 3.713 -8.808 -20.643 1.00 74.19 290 GLY A C 1
ATOM 2214 O O . GLY A 1 290 ? 2.581 -9.098 -21.003 1.00 74.19 290 GLY A O 1
ATOM 2215 N N . VAL A 1 291 ? 4.096 -8.903 -19.364 1.00 76.69 291 VAL A N 1
ATOM 2216 C CA . VAL A 1 291 ? 3.208 -9.379 -18.287 1.00 76.69 291 VAL A CA 1
ATOM 2217 C C . VAL A 1 291 ? 2.148 -8.332 -17.927 1.00 76.69 291 VAL A C 1
ATOM 2219 O O . VAL A 1 291 ? 0.992 -8.674 -17.694 1.00 76.69 291 VAL A O 1
ATOM 2222 N N . TYR A 1 292 ? 2.524 -7.051 -17.914 1.00 73.12 292 TYR A N 1
ATOM 2223 C CA . TYR A 1 292 ? 1.667 -5.959 -17.429 1.00 73.12 292 TYR A CA 1
ATOM 2224 C C . TYR A 1 292 ? 0.802 -5.301 -18.508 1.00 73.12 292 TYR A C 1
ATOM 2226 O O . TYR A 1 292 ? -0.200 -4.674 -18.183 1.00 73.12 292 TYR A O 1
ATOM 2234 N N . SER A 1 293 ? 1.159 -5.453 -19.784 1.00 64.06 293 SER A N 1
ATOM 2235 C CA . SER A 1 293 ? 0.403 -4.898 -20.916 1.00 64.06 293 SER A CA 1
ATOM 2236 C C . SER A 1 293 ? -0.851 -5.696 -21.278 1.00 64.06 293 SER A C 1
ATOM 2238 O O . SER A 1 293 ? -1.626 -5.251 -22.120 1.00 64.06 293 SER A O 1
ATOM 2240 N N . GLY A 1 294 ? -1.040 -6.897 -20.713 1.00 56.50 294 GLY A N 1
ATOM 2241 C CA . GLY A 1 294 ? -2.144 -7.787 -21.096 1.00 56.50 294 GLY A CA 1
ATOM 2242 C C . GLY A 1 294 ? -2.060 -8.306 -22.535 1.00 56.50 294 GLY A C 1
ATOM 2243 O O . GLY A 1 294 ? -2.935 -9.048 -22.981 1.00 56.50 294 GLY A O 1
ATOM 2244 N N . LEU A 1 295 ? -1.008 -7.942 -23.274 1.00 46.91 295 LEU A N 1
ATOM 2245 C CA . LEU A 1 295 ? -0.743 -8.474 -24.595 1.00 46.91 295 LEU A CA 1
ATOM 2246 C C . LEU A 1 295 ? -0.319 -9.926 -24.416 1.00 46.91 295 LEU A C 1
ATOM 2248 O O . LEU A 1 295 ? 0.727 -10.208 -23.830 1.00 46.91 295 LEU A O 1
ATOM 2252 N N . ALA A 1 296 ? -1.135 -10.851 -24.929 1.00 40.69 296 ALA A N 1
ATOM 2253 C CA . ALA A 1 296 ? -0.738 -12.247 -25.025 1.00 40.69 296 ALA A CA 1
ATOM 2254 C C . ALA A 1 296 ? 0.677 -12.293 -25.628 1.00 40.69 296 ALA A C 1
ATOM 2256 O O . ALA A 1 296 ? 0.909 -11.631 -26.651 1.00 40.69 296 ALA A O 1
ATOM 2257 N N . PRO A 1 297 ? 1.636 -13.010 -25.003 1.00 38.72 297 PRO A N 1
ATOM 2258 C CA . PRO A 1 297 ? 2.986 -13.088 -25.535 1.00 38.72 297 PRO A CA 1
ATOM 2259 C C . PRO A 1 297 ? 2.860 -13.502 -26.998 1.00 38.72 297 PRO A C 1
ATOM 2261 O O . PRO A 1 297 ? 2.112 -14.448 -27.268 1.00 38.72 297 PRO A O 1
ATOM 2264 N N . PRO A 1 298 ? 3.506 -12.796 -27.947 1.00 41.59 298 PRO A N 1
ATOM 2265 C CA . PRO A 1 298 ? 3.347 -13.102 -29.357 1.00 41.59 298 PRO A CA 1
ATOM 2266 C C . PRO A 1 298 ? 3.665 -14.579 -29.526 1.00 41.59 298 PRO A C 1
ATOM 2268 O O . PRO A 1 298 ? 4.804 -15.002 -29.305 1.00 41.59 298 PRO A O 1
ATOM 2271 N N . THR A 1 299 ? 2.637 -15.375 -29.832 1.00 37.72 299 THR A N 1
ATOM 2272 C CA . THR A 1 299 ? 2.790 -16.804 -30.063 1.00 37.72 299 THR A CA 1
ATOM 2273 C C . THR A 1 299 ? 3.871 -16.928 -31.112 1.00 37.72 299 THR A C 1
ATOM 2275 O O . THR A 1 299 ? 3.751 -16.361 -32.198 1.00 37.72 299 THR A O 1
ATOM 2278 N N . SER A 1 300 ? 4.954 -17.612 -30.760 1.00 40.88 300 SER A N 1
ATOM 2279 C CA . SER A 1 300 ? 6.250 -17.632 -31.446 1.00 40.88 300 SER A CA 1
ATOM 2280 C C . SER A 1 300 ? 6.224 -18.223 -32.867 1.00 40.88 300 SER A C 1
ATOM 2282 O O . SER A 1 300 ? 7.254 -18.640 -33.389 1.00 40.88 300 SER A O 1
ATOM 2284 N N . LYS A 1 301 ? 5.056 -18.261 -33.522 1.00 37.34 301 LYS A N 1
ATOM 2285 C CA . LYS A 1 301 ? 4.836 -18.769 -34.877 1.00 37.34 301 LYS A CA 1
ATOM 2286 C C . LYS A 1 301 ? 3.911 -17.924 -35.766 1.00 37.34 301 LYS A C 1
ATOM 2288 O O . LYS A 1 301 ? 3.767 -18.276 -36.932 1.00 37.34 301 LYS A O 1
ATOM 2293 N N . SER A 1 302 ? 3.321 -16.817 -35.307 1.00 36.41 302 SER A N 1
ATOM 2294 C CA . SER A 1 302 ? 2.469 -15.980 -36.171 1.00 36.41 302 SER A CA 1
ATOM 2295 C C . SER A 1 302 ? 3.160 -14.674 -36.574 1.00 36.41 302 SER A C 1
ATOM 2297 O O . SER A 1 302 ? 3.109 -13.680 -35.860 1.00 36.41 302 SER A O 1
ATOM 2299 N N . GLN A 1 303 ? 3.777 -14.727 -37.757 1.00 35.22 303 GLN A N 1
ATOM 2300 C CA . GLN A 1 303 ? 3.990 -13.616 -38.691 1.00 35.22 303 GLN A CA 1
ATOM 2301 C C . GLN A 1 303 ? 4.798 -12.410 -38.176 1.00 35.22 303 GLN A C 1
ATOM 2303 O O . GLN A 1 303 ? 4.274 -11.331 -37.919 1.00 35.22 303 GLN A O 1
ATOM 2308 N N . LEU A 1 304 ? 6.128 -12.547 -38.218 1.00 34.44 304 LEU A N 1
ATOM 2309 C CA . LEU A 1 304 ? 6.924 -11.464 -38.805 1.00 34.44 304 LEU A CA 1
ATOM 2310 C C . LEU A 1 304 ? 6.373 -11.225 -40.224 1.00 34.44 304 LEU A C 1
ATOM 2312 O O . LEU A 1 304 ? 6.269 -12.200 -40.974 1.00 34.44 304 LEU A O 1
ATOM 2316 N N . PRO A 1 305 ? 5.999 -9.997 -40.618 1.00 34.34 305 PRO A N 1
ATOM 2317 C CA . PRO A 1 305 ? 5.635 -9.743 -42.001 1.00 34.34 305 PRO A CA 1
ATOM 2318 C C . PRO A 1 305 ? 6.857 -10.045 -42.875 1.00 34.34 305 PRO A C 1
ATOM 2320 O O . PRO A 1 305 ? 7.907 -9.414 -42.730 1.00 34.34 305 PRO A O 1
ATOM 2323 N N . GLU A 1 306 ? 6.736 -11.026 -43.774 1.00 36.88 306 GLU A N 1
ATOM 2324 C CA . GLU A 1 306 ? 7.675 -11.215 -44.878 1.00 36.88 306 GLU A CA 1
ATOM 2325 C C . GLU A 1 306 ? 7.599 -9.980 -45.784 1.00 36.88 306 GLU A C 1
ATOM 2327 O O . GLU A 1 306 ? 6.862 -9.932 -46.770 1.00 36.88 306 GLU A O 1
ATOM 2332 N N . PHE A 1 307 ? 8.361 -8.942 -45.447 1.00 39.09 307 PHE A N 1
ATOM 2333 C CA . PHE A 1 307 ? 8.566 -7.824 -46.351 1.00 39.09 307 PHE A CA 1
ATOM 2334 C C . PHE A 1 307 ? 9.547 -8.260 -47.435 1.00 39.09 307 PHE A C 1
ATOM 2336 O O . PHE A 1 307 ? 10.767 -8.277 -47.252 1.00 39.09 307 PHE A O 1
ATOM 2343 N N . LYS A 1 308 ? 8.981 -8.628 -48.589 1.00 36.53 308 LYS A N 1
ATOM 2344 C CA . LYS A 1 308 ? 9.710 -8.753 -49.851 1.00 36.53 308 LYS A CA 1
ATOM 2345 C C . LYS A 1 308 ? 10.546 -7.489 -50.056 1.00 36.53 308 LYS A C 1
ATOM 2347 O O . LYS A 1 308 ? 10.009 -6.386 -50.138 1.00 36.53 308 LYS A O 1
ATOM 2352 N N . ARG A 1 309 ? 11.867 -7.659 -50.154 1.00 37.47 309 ARG A N 1
ATOM 2353 C CA . ARG A 1 309 ? 12.774 -6.613 -50.630 1.00 37.47 309 ARG A CA 1
ATOM 2354 C C . ARG A 1 309 ? 12.421 -6.303 -52.081 1.00 37.47 309 ARG A C 1
ATOM 2356 O O . ARG A 1 309 ? 12.816 -7.041 -52.979 1.00 37.47 309 ARG A O 1
ATOM 2363 N N . SER A 1 310 ? 11.708 -5.211 -52.309 1.00 38.03 310 SER A N 1
ATOM 2364 C CA . SER A 1 310 ? 11.739 -4.546 -53.607 1.00 38.03 310 SER A CA 1
ATOM 2365 C C . SER A 1 310 ? 13.031 -3.739 -53.660 1.00 38.03 310 SER A C 1
ATOM 2367 O O . SER A 1 310 ? 13.117 -2.655 -53.092 1.00 38.03 310 SER A O 1
ATOM 2369 N N . CYS A 1 311 ? 14.067 -4.312 -54.271 1.00 40.19 311 CYS A N 1
ATOM 2370 C CA . CYS A 1 311 ? 15.215 -3.538 -54.725 1.00 40.19 311 CYS A CA 1
ATOM 2371 C C . CYS A 1 311 ? 14.790 -2.762 -55.978 1.00 40.19 311 CYS A C 1
ATOM 2373 O O . CYS A 1 311 ? 14.292 -3.356 -56.934 1.00 40.19 311 CYS A O 1
ATOM 2375 N N . SER A 1 312 ? 14.966 -1.445 -55.945 1.00 45.00 312 SER A N 1
ATOM 2376 C CA . SER A 1 312 ? 15.068 -0.576 -57.119 1.00 45.00 312 SER A CA 1
ATOM 2377 C C . SER A 1 312 ? 16.460 0.030 -57.114 1.00 45.00 312 SER A C 1
ATOM 2379 O O . SER A 1 312 ? 16.932 0.341 -55.995 1.00 45.00 312 SER A O 1
#